Protein AF-A0A9R1CGA6-F1 (afdb_monomer)

Sequence (272 aa):
MSDKQQLLDMGFDSARIDWALRATNKAGLQPAMDHLLANVGKPIPEAMDEQIDEDDEEAVRAHIKKLGGTVDDSDAVAKSIKCSECGKIFRSQATASFHAEKSGHDQFEESTEEIKPLTEEEKKAKLQELREKLAIKRAAQSKEDEKANRANEAIRRKAGQDTTKIREDLKLKEALQDAEQKKREKLEDRKARAAIKAQIEADKRERAEKAAREKALREGKAIPTSSSPVPTIVPKADTGLKSSENPETRLQIRLATGGAPMTKTFPSDNSM

Solvent-accessible surface area (backbone atoms only — not comparable to full-atom values): 16588 Å² total; per-residue (Å²): 135,54,56,68,55,56,43,45,77,72,68,50,58,70,69,58,48,54,49,21,35,58,76,44,69,66,74,47,54,66,59,26,48,54,49,41,67,78,38,73,89,53,81,79,78,74,85,72,76,82,74,74,61,89,83,40,71,64,59,53,49,53,51,37,46,74,73,72,45,84,86,78,90,77,80,84,69,94,59,23,40,26,29,74,87,76,69,49,75,25,81,42,70,70,58,45,52,52,45,24,75,73,71,70,55,84,56,69,44,86,36,89,66,80,76,75,75,76,49,75,66,59,51,52,52,52,53,50,53,51,49,52,53,49,51,52,50,51,57,52,48,53,57,49,50,53,50,52,52,52,49,54,51,49,50,53,53,47,52,53,51,48,54,53,48,52,53,51,52,50,52,51,49,50,55,51,49,53,53,49,49,55,51,49,51,54,51,51,53,52,49,50,54,50,50,54,52,50,49,52,51,49,54,51,47,52,52,49,51,52,52,51,51,52,49,35,60,71,70,69,49,82,76,83,81,75,78,78,79,79,82,79,88,71,94,68,90,79,91,78,78,74,84,85,79,52,69,60,46,78,48,73,49,72,57,93,85,68,68,85,60,52,72,52,76,43,70,61,73,89,84,125

Nearest PDB structures (foldseek):
  3ihp-assembly1_A  TM=6.441E-01  e=4.452E-02  Homo sapiens

pLDDT: mean 78.53, std 17.67, range [36.56, 97.69]

Secondary structure (DSSP, 8-state):
--HHHHHHHTT--HHHHHHHHHHTTT--HHHHHHHHHHTTTSPP---------TT-HHHHHHHHHHTT----S---S--EEEETTT--EESSHHHHHHHHHHH----EEEE----PPPPHHHHHHHHHHHHHHHHHHHHHHHHHHHHHHHHHHHHHHHHHHHHHHHHHHHHHHHHHHHHHHHHHHHHHHHHHHHHHHHHHHHHHHHHHHHHHHHHHHHTTPPP----PPPPP----------TTS-SEEEEEE--TT--SPEEEEEE-----

Mean predicted aligned error: 20.98 Å

Foldseek 3Di:
DQLLVVVVVVPDDNLLLVLLCVVCVVPDNVSSVVSCVVDVPPDRPDDDPPPQPPPDPVSLQVVCVVVVHDDDPPPPDDWWKAQPVPRDIHRDPVVVVVCCVPVVGDHIDTDRDPPDPDPPVNVVVVSVVVVVVVVVVVVVVVVVVVVVVVVVVVVVVVVVVVVVVVVVVVVVVVVVVVVVVVVVVVVVVVVVVVVVVVVVVVVVVVVVVVVVVVVCVVVVNDDPPDDDDDDDDDDDDDPDDDPPPDQKDKDWAQDPVDDDIDIDIDGPDPDD

Radius of gyration: 46.67 Å; Cα contacts (8 Å, |Δi|>4): 144; chains: 1; bounding box: 82×61×129 Å

Structure (mmCIF, N/CA/C/O backbone):
data_AF-A0A9R1CGA6-F1
#
_entry.id   AF-A0A9R1CGA6-F1
#
loop_
_atom_site.group_PDB
_atom_site.id
_atom_site.type_symbol
_atom_site.label_atom_id
_atom_site.label_alt_id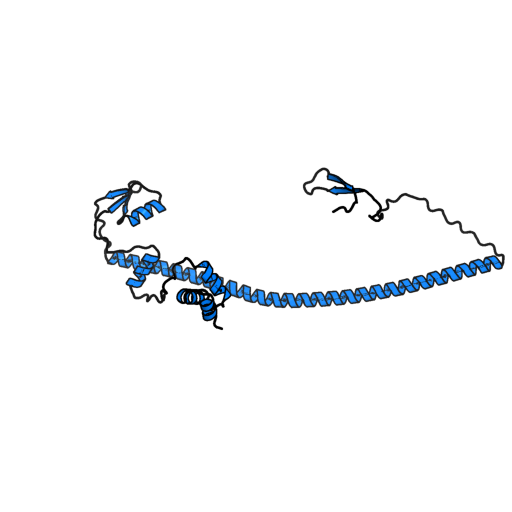
_atom_site.label_comp_id
_atom_site.label_asym_id
_atom_site.label_entity_id
_atom_site.label_seq_id
_atom_site.pdbx_PDB_ins_code
_atom_site.Cartn_x
_atom_site.Cartn_y
_atom_site.Cartn_z
_atom_site.occupancy
_atom_site.B_iso_or_equiv
_atom_site.auth_seq_id
_atom_site.auth_comp_id
_atom_site.auth_asym_id
_atom_site.auth_atom_id
_atom_site.pdbx_PDB_model_num
ATOM 1 N N . MET A 1 1 ? 15.996 -18.249 19.033 1.00 61.97 1 MET A N 1
ATOM 2 C CA . MET A 1 1 ? 15.695 -17.260 20.088 1.00 61.97 1 MET A CA 1
ATOM 3 C C . MET A 1 1 ? 14.199 -17.023 20.062 1.00 61.97 1 MET A C 1
ATOM 5 O O . MET A 1 1 ? 13.680 -16.789 18.983 1.00 61.97 1 MET A O 1
ATOM 9 N N . SER A 1 2 ? 13.508 -17.199 21.186 1.00 85.25 2 SER A N 1
ATOM 10 C CA . SER A 1 2 ? 12.076 -16.883 21.282 1.00 85.25 2 SER A CA 1
ATOM 11 C C . SER A 1 2 ? 11.914 -15.379 21.498 1.00 85.25 2 SER A C 1
ATOM 13 O O . SER A 1 2 ? 12.699 -14.813 22.260 1.00 85.25 2 SER A O 1
ATOM 15 N N . ASP A 1 3 ? 10.906 -14.750 20.889 1.00 87.75 3 ASP A N 1
ATOM 16 C CA . ASP A 1 3 ? 10.616 -13.316 21.065 1.00 87.75 3 ASP A CA 1
ATOM 17 C C . ASP A 1 3 ? 10.489 -12.950 22.554 1.00 87.75 3 ASP A C 1
ATOM 19 O O . ASP A 1 3 ? 10.993 -11.924 23.003 1.00 87.75 3 ASP A O 1
ATOM 23 N N . LYS A 1 4 ? 9.907 -13.852 23.359 1.00 88.50 4 LYS A N 1
ATOM 24 C CA . LYS A 1 4 ? 9.819 -13.709 24.819 1.00 88.50 4 LYS A CA 1
ATOM 25 C C . LYS A 1 4 ? 11.195 -13.611 25.479 1.00 88.50 4 LYS A C 1
ATOM 27 O O . LYS A 1 4 ? 11.383 -12.781 26.358 1.00 88.50 4 LYS A O 1
ATOM 32 N N . GLN A 1 5 ? 12.145 -14.444 25.058 1.00 90.56 5 GLN A N 1
ATOM 33 C CA . GLN A 1 5 ? 13.495 -14.454 25.621 1.00 90.56 5 GLN A CA 1
ATOM 34 C C . GLN A 1 5 ? 14.244 -13.167 25.268 1.00 90.56 5 GLN A C 1
ATOM 36 O O . GLN A 1 5 ? 14.880 -12.586 26.132 1.00 90.56 5 GLN A O 1
ATOM 41 N N . GLN A 1 6 ? 14.097 -12.676 24.034 1.00 90.75 6 GLN A N 1
ATOM 42 C CA . GLN A 1 6 ? 14.706 -11.410 23.621 1.00 90.75 6 GLN A CA 1
ATOM 43 C C . GLN A 1 6 ? 14.142 -10.223 24.407 1.00 90.75 6 GLN A C 1
ATOM 45 O O . GLN A 1 6 ? 14.901 -9.365 24.837 1.00 90.75 6 GLN A O 1
ATOM 50 N N . LEU A 1 7 ? 12.829 -10.188 24.653 1.00 89.50 7 LEU A N 1
ATOM 51 C CA . LEU A 1 7 ? 12.208 -9.134 25.462 1.00 89.50 7 LEU A CA 1
ATOM 52 C C . LEU A 1 7 ? 12.608 -9.213 26.943 1.00 89.50 7 LEU A C 1
ATOM 54 O O . LEU A 1 7 ? 12.774 -8.177 27.585 1.00 89.50 7 LEU A O 1
ATOM 58 N N . LEU A 1 8 ? 12.801 -10.424 27.474 1.00 92.88 8 LEU A N 1
ATOM 59 C CA . LEU A 1 8 ? 13.353 -10.625 28.816 1.00 92.88 8 LEU A CA 1
ATOM 60 C C . LEU A 1 8 ? 14.804 -10.133 28.900 1.00 92.88 8 LEU A C 1
ATOM 62 O O . LEU A 1 8 ? 15.144 -9.420 29.840 1.00 92.88 8 LEU A O 1
ATOM 66 N N . ASP A 1 9 ? 15.631 -10.439 27.898 1.00 92.31 9 ASP A N 1
ATOM 67 C CA . ASP A 1 9 ? 17.027 -9.988 27.824 1.00 92.31 9 ASP A CA 1
ATOM 68 C C . ASP A 1 9 ? 17.127 -8.451 27.695 1.00 92.31 9 ASP A C 1
ATOM 70 O O . ASP A 1 9 ? 18.100 -7.847 28.144 1.00 92.31 9 ASP A O 1
ATOM 74 N N . MET A 1 10 ? 16.101 -7.800 27.132 1.00 88.00 10 MET A N 1
ATOM 75 C CA . MET A 1 10 ? 15.961 -6.336 27.075 1.00 88.00 10 MET A CA 1
ATOM 76 C C . MET A 1 10 ? 15.452 -5.705 28.383 1.00 88.00 10 MET A C 1
ATOM 78 O O . MET A 1 10 ? 15.392 -4.479 28.481 1.00 88.00 10 MET A O 1
ATOM 82 N N . GLY A 1 11 ? 15.093 -6.515 29.385 1.00 88.00 11 GLY A N 1
ATOM 83 C CA . GLY A 1 11 ? 14.686 -6.055 30.714 1.00 88.00 11 GLY A CA 1
ATOM 84 C C . GLY A 1 11 ? 13.194 -5.751 30.877 1.00 88.00 11 GLY A C 1
ATOM 85 O O . GLY A 1 11 ? 12.822 -5.066 31.830 1.00 88.00 11 GLY A O 1
ATOM 86 N N . PHE A 1 12 ? 12.325 -6.232 29.981 1.00 88.94 12 PHE A N 1
ATOM 87 C CA . PHE A 1 12 ? 10.875 -6.099 30.158 1.00 88.94 12 PHE A CA 1
ATOM 88 C C . PHE A 1 12 ? 10.322 -7.150 31.134 1.00 88.94 12 PHE A C 1
ATOM 90 O O . PHE A 1 12 ? 10.792 -8.285 31.192 1.00 88.94 12 PHE A O 1
ATOM 97 N N . ASP A 1 13 ? 9.281 -6.779 31.885 1.00 89.06 13 ASP A N 1
ATOM 98 C CA . ASP A 1 13 ? 8.618 -7.683 32.828 1.00 89.06 13 ASP A CA 1
ATOM 99 C C . ASP A 1 13 ? 7.884 -8.834 32.116 1.00 89.06 13 ASP A C 1
ATOM 101 O O . ASP A 1 13 ? 7.177 -8.628 31.125 1.00 89.06 13 ASP A O 1
ATOM 105 N N . SER A 1 14 ? 8.013 -10.049 32.656 1.00 87.31 14 SER A N 1
ATOM 106 C CA . SER A 1 14 ? 7.462 -11.269 32.053 1.00 87.31 14 SER A CA 1
ATOM 107 C C . SER A 1 14 ? 5.941 -11.236 31.849 1.00 87.31 14 SER A C 1
ATOM 109 O O . SER A 1 14 ? 5.463 -11.696 30.809 1.00 87.31 14 SER A O 1
ATOM 111 N N . ALA A 1 15 ? 5.182 -10.632 32.771 1.00 87.38 15 ALA A N 1
ATOM 112 C CA . ALA A 1 15 ? 3.729 -10.539 32.669 1.00 87.38 15 ALA A CA 1
ATOM 113 C C . ALA A 1 15 ? 3.310 -9.530 31.591 1.00 87.38 15 ALA A C 1
ATOM 115 O O . ALA A 1 15 ? 2.364 -9.774 30.837 1.00 87.38 15 ALA A O 1
ATOM 116 N N . ARG A 1 16 ? 4.055 -8.424 31.447 1.00 86.50 16 ARG A N 1
ATOM 117 C CA . ARG A 1 16 ? 3.839 -7.455 30.357 1.00 86.50 16 ARG A CA 1
ATOM 118 C C . ARG A 1 16 ? 4.167 -8.058 28.998 1.00 86.50 16 ARG A C 1
ATOM 120 O O . ARG A 1 16 ? 3.439 -7.803 28.042 1.00 86.50 16 ARG A O 1
ATOM 127 N N . ILE A 1 17 ? 5.235 -8.852 28.910 1.00 89.56 17 ILE A N 1
ATOM 128 C CA . ILE A 1 17 ? 5.619 -9.553 27.679 1.00 89.56 17 ILE A CA 1
ATOM 129 C C . ILE A 1 17 ? 4.522 -10.531 27.265 1.00 89.56 17 ILE A C 1
ATOM 131 O O . ILE A 1 17 ? 4.105 -10.520 26.110 1.00 89.56 17 ILE A O 1
ATOM 135 N N . ASP A 1 18 ? 4.013 -11.340 28.195 1.00 87.44 18 ASP A N 1
ATOM 136 C CA . ASP A 1 18 ? 2.941 -12.291 27.894 1.00 87.44 18 ASP A CA 1
ATOM 137 C C . ASP A 1 18 ? 1.647 -11.576 27.485 1.00 87.44 18 ASP A C 1
ATOM 139 O O . ASP A 1 18 ? 0.976 -12.005 26.544 1.00 87.44 18 ASP A O 1
ATOM 143 N N . TRP A 1 19 ? 1.332 -10.441 28.112 1.00 87.31 19 TRP A N 1
ATOM 144 C CA . TRP A 1 19 ? 0.230 -9.581 27.687 1.00 87.31 19 TRP A CA 1
ATOM 145 C C . TRP A 1 19 ? 0.440 -9.011 26.278 1.00 87.31 19 TRP A C 1
ATOM 147 O O . TRP A 1 19 ? -0.460 -9.100 25.446 1.00 87.31 19 TRP A O 1
ATOM 157 N N . ALA A 1 20 ? 1.630 -8.494 25.968 1.00 88.62 20 ALA A N 1
ATOM 158 C CA . ALA A 1 20 ? 1.943 -7.952 24.650 1.00 88.62 20 ALA A CA 1
ATOM 159 C C . ALA A 1 20 ? 1.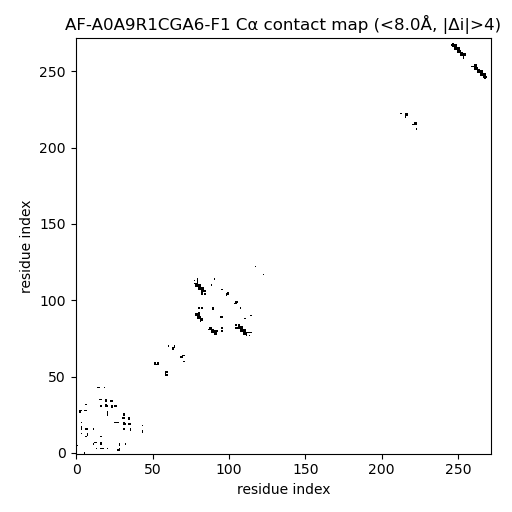941 -9.026 23.556 1.00 88.62 20 ALA A C 1
ATOM 161 O O . ALA A 1 20 ? 1.414 -8.795 22.471 1.00 88.62 20 ALA A O 1
ATOM 162 N N . LEU A 1 21 ? 2.463 -10.222 23.836 1.00 87.81 21 LEU A N 1
ATOM 163 C CA . LEU A 1 21 ? 2.440 -11.353 22.904 1.00 87.81 21 LEU A CA 1
ATOM 164 C C . LEU A 1 21 ? 1.018 -11.870 22.660 1.00 87.81 21 LEU A C 1
ATOM 166 O O . LEU A 1 21 ? 0.706 -12.278 21.541 1.00 87.81 21 LEU A O 1
ATOM 170 N N . ARG A 1 22 ? 0.144 -11.833 23.674 1.00 85.12 22 ARG A N 1
ATOM 171 C CA . ARG A 1 22 ? -1.287 -12.143 23.520 1.00 85.12 22 ARG A CA 1
ATOM 172 C C . ARG A 1 22 ? -2.006 -11.060 22.715 1.00 85.12 22 ARG A C 1
ATOM 174 O O . ARG A 1 22 ? -2.690 -11.389 21.753 1.00 85.12 22 ARG A O 1
ATOM 181 N N . ALA A 1 23 ? -1.796 -9.787 23.048 1.00 86.12 23 ALA A N 1
ATOM 182 C CA . ALA A 1 23 ? -2.419 -8.650 22.369 1.00 86.12 23 ALA A CA 1
ATOM 183 C C . ALA A 1 23 ? -2.010 -8.541 20.891 1.00 86.12 23 ALA A C 1
ATOM 185 O O . ALA A 1 23 ? -2.814 -8.171 20.042 1.00 86.12 23 ALA A O 1
ATOM 186 N N . THR A 1 24 ? -0.770 -8.912 20.572 1.00 86.56 24 THR A N 1
ATOM 187 C CA . THR A 1 24 ? -0.240 -8.917 19.199 1.00 86.56 24 THR A CA 1
ATOM 188 C C . THR A 1 24 ? -0.413 -10.261 18.493 1.00 86.56 24 THR A C 1
ATOM 190 O O . THR A 1 24 ? 0.073 -10.429 17.378 1.00 86.56 24 THR A O 1
ATOM 193 N N . ASN A 1 25 ? -1.090 -11.230 19.123 1.00 85.69 25 ASN A N 1
ATOM 194 C CA . ASN A 1 25 ? -1.321 -12.580 18.605 1.00 85.69 25 ASN A CA 1
ATOM 195 C C . ASN A 1 25 ? -0.041 -13.270 18.086 1.00 85.69 25 ASN A C 1
ATOM 197 O O . ASN A 1 25 ? -0.047 -13.941 17.054 1.00 85.69 25 ASN A O 1
ATOM 201 N N . LYS A 1 26 ? 1.079 -13.067 18.793 1.00 83.69 26 LYS A N 1
ATOM 202 C CA . LYS A 1 26 ? 2.416 -13.571 18.431 1.00 83.69 26 LYS A CA 1
ATOM 203 C C . LYS A 1 26 ? 2.875 -13.151 17.024 1.00 83.69 26 LYS A C 1
ATOM 205 O O . LYS A 1 26 ? 3.545 -13.918 16.339 1.00 83.69 26 LYS A O 1
ATOM 210 N N . ALA A 1 27 ? 2.555 -11.927 16.599 1.00 83.44 27 ALA A N 1
ATOM 211 C CA . ALA A 1 27 ? 2.959 -11.376 15.300 1.00 83.44 27 ALA A CA 1
ATOM 212 C C . ALA A 1 27 ? 4.474 -11.084 15.157 1.00 83.44 27 ALA A C 1
ATOM 214 O O . ALA A 1 27 ? 4.902 -10.585 14.116 1.00 83.44 27 ALA A O 1
ATOM 215 N N . GLY A 1 28 ? 5.285 -11.395 16.175 1.00 86.19 28 GLY A N 1
ATOM 216 C CA . GLY A 1 28 ? 6.742 -11.242 16.192 1.00 86.19 28 GLY A CA 1
ATOM 217 C C . GLY A 1 28 ? 7.242 -10.222 17.221 1.00 86.19 28 GLY A C 1
ATOM 218 O O . GLY A 1 28 ? 6.457 -9.546 17.890 1.00 86.19 28 GLY A O 1
ATOM 219 N N . LEU A 1 29 ? 8.569 -10.084 17.319 1.00 89.62 29 LEU A N 1
ATOM 220 C CA . LEU A 1 29 ? 9.240 -9.209 18.289 1.00 89.62 29 LEU A CA 1
ATOM 221 C C . LEU A 1 29 ? 8.856 -7.724 18.160 1.00 89.62 29 LEU A C 1
ATOM 223 O O . LEU A 1 29 ? 8.544 -7.092 19.163 1.00 89.62 29 LEU A O 1
ATOM 227 N N . GLN A 1 30 ? 8.883 -7.160 16.947 1.00 89.62 30 GLN A N 1
ATOM 228 C CA . GLN A 1 30 ? 8.642 -5.724 16.723 1.00 89.62 30 GLN A CA 1
ATOM 229 C C . GLN A 1 30 ? 7.228 -5.281 17.148 1.00 89.62 30 GLN A C 1
ATOM 231 O O . GLN A 1 30 ? 7.128 -4.375 17.972 1.00 89.62 30 GLN A O 1
ATOM 236 N N . PRO A 1 31 ? 6.142 -5.962 16.728 1.00 91.50 31 PRO A N 1
ATOM 237 C CA . PRO A 1 31 ? 4.801 -5.655 17.229 1.00 91.50 31 PRO A CA 1
ATOM 238 C C . PRO A 1 31 ? 4.683 -5.754 18.755 1.00 91.50 31 PRO A C 1
ATOM 240 O O . PRO A 1 31 ? 4.032 -4.919 19.383 1.00 91.50 31 PRO A O 1
ATOM 243 N N . ALA A 1 32 ? 5.318 -6.762 19.366 1.00 90.75 32 ALA A N 1
ATOM 244 C CA . ALA A 1 32 ? 5.314 -6.930 20.817 1.00 90.75 32 ALA A CA 1
ATOM 245 C C . ALA A 1 32 ? 6.063 -5.789 21.527 1.00 90.75 32 ALA A C 1
ATOM 247 O O . ALA A 1 32 ? 5.591 -5.299 22.552 1.00 90.75 32 ALA A O 1
ATOM 248 N N . MET A 1 33 ? 7.180 -5.322 20.966 1.00 89.25 33 MET A N 1
ATOM 249 C CA . MET A 1 33 ? 7.916 -4.157 21.459 1.00 89.25 33 MET A CA 1
ATOM 250 C C . MET A 1 33 ? 7.102 -2.868 21.367 1.00 89.25 33 MET A C 1
ATOM 252 O O . MET A 1 33 ? 7.002 -2.153 22.363 1.00 89.25 33 MET A O 1
ATOM 256 N N . ASP A 1 34 ? 6.477 -2.595 20.221 1.00 92.06 34 ASP A N 1
ATOM 257 C CA . ASP A 1 34 ? 5.636 -1.408 20.032 1.00 92.06 34 ASP A CA 1
ATOM 258 C C . ASP A 1 34 ? 4.474 -1.391 21.031 1.00 92.06 34 ASP A C 1
ATOM 260 O O . ASP A 1 34 ? 4.172 -0.367 21.648 1.00 92.06 34 ASP A O 1
ATOM 264 N N . HIS A 1 35 ? 3.864 -2.557 21.264 1.00 90.00 35 HIS A N 1
ATOM 265 C CA . HIS A 1 35 ? 2.799 -2.710 22.247 1.00 90.00 35 HIS A CA 1
ATOM 266 C C . HIS A 1 35 ? 3.292 -2.508 23.687 1.00 90.00 35 HIS A C 1
ATOM 268 O O . HIS A 1 35 ? 2.602 -1.877 24.491 1.00 90.00 35 HIS A O 1
ATOM 274 N N . LEU A 1 36 ? 4.475 -3.019 24.035 1.00 89.88 36 LEU A N 1
ATOM 275 C CA . LEU A 1 36 ? 5.077 -2.799 25.351 1.00 89.88 36 LEU A CA 1
ATOM 276 C C . LEU A 1 36 ? 5.379 -1.318 25.578 1.00 89.88 36 LEU A C 1
ATOM 278 O O . LEU A 1 36 ? 4.972 -0.779 26.606 1.00 89.88 36 LEU A O 1
ATOM 282 N N . LEU A 1 37 ? 6.015 -0.652 24.609 1.00 88.81 37 LEU A N 1
ATOM 283 C CA . LEU A 1 37 ? 6.383 0.766 24.669 1.00 88.81 37 LEU A CA 1
ATOM 284 C C . LEU A 1 37 ? 5.158 1.681 24.788 1.00 88.81 37 LEU A C 1
ATOM 286 O O . LEU A 1 37 ? 5.139 2.589 25.619 1.00 88.81 37 LEU A O 1
ATOM 290 N N . ALA A 1 38 ? 4.094 1.399 24.035 1.00 88.62 38 ALA A N 1
ATOM 291 C CA . ALA A 1 38 ? 2.847 2.162 24.096 1.00 88.62 38 ALA A CA 1
ATOM 292 C C . ALA A 1 38 ? 2.093 2.015 25.435 1.00 88.62 38 ALA A C 1
ATOM 294 O O . ALA A 1 38 ? 1.171 2.786 25.724 1.00 88.62 38 ALA A O 1
ATOM 295 N N . ASN A 1 39 ? 2.454 1.021 26.255 1.00 84.62 39 ASN A N 1
ATOM 296 C CA . ASN A 1 39 ? 1.716 0.653 27.460 1.00 84.62 39 ASN A CA 1
ATOM 297 C C . ASN A 1 39 ? 2.586 0.512 28.727 1.00 84.62 39 ASN A C 1
ATOM 299 O O . ASN A 1 39 ? 2.103 0.006 29.741 1.00 84.62 39 ASN A O 1
ATOM 303 N N . VAL A 1 40 ? 3.832 1.005 28.725 1.00 80.38 40 VAL A N 1
ATOM 304 C CA . VAL A 1 40 ? 4.763 0.949 29.878 1.00 80.38 40 VAL A CA 1
ATOM 305 C C . VAL A 1 40 ? 4.153 1.548 31.155 1.00 80.38 40 VAL A C 1
ATOM 307 O O . VAL A 1 40 ? 4.369 1.030 32.247 1.00 80.38 40 VAL A O 1
ATOM 310 N N . GLY A 1 41 ? 3.323 2.588 31.031 1.00 72.56 41 GLY A N 1
ATOM 311 C CA . GLY A 1 41 ? 2.670 3.256 32.165 1.00 72.56 41 GLY A CA 1
ATOM 312 C C . GLY A 1 41 ? 1.256 2.772 32.499 1.00 72.56 41 GLY A C 1
ATOM 313 O O . GLY A 1 41 ? 0.675 3.248 33.469 1.00 72.56 41 GLY A O 1
ATOM 314 N N . LYS A 1 42 ? 0.675 1.859 31.711 1.00 79.12 42 LYS A N 1
ATOM 315 C CA . LYS A 1 42 ? -0.691 1.375 31.951 1.00 79.12 42 LYS A CA 1
ATOM 316 C C . LYS A 1 42 ? -0.665 0.122 32.831 1.00 79.12 42 LYS A C 1
ATOM 318 O O . LYS A 1 42 ? 0.271 -0.677 32.697 1.00 79.12 42 LYS A O 1
ATOM 323 N N . PRO A 1 43 ? -1.652 -0.056 33.730 1.00 74.31 43 PRO A N 1
ATOM 324 C CA . PRO A 1 43 ? -1.802 -1.302 34.466 1.00 74.31 43 PRO A CA 1
ATOM 325 C C . PRO A 1 43 ? -2.030 -2.444 33.474 1.00 74.31 43 PRO A C 1
ATOM 327 O O . PRO A 1 43 ? -2.734 -2.274 32.476 1.00 74.31 43 PRO A O 1
ATOM 330 N N . ILE A 1 44 ? -1.405 -3.591 33.737 1.00 72.12 44 ILE A N 1
ATOM 331 C CA . ILE A 1 44 ? -1.645 -4.811 32.967 1.00 72.12 44 ILE A CA 1
ATOM 332 C C . ILE A 1 44 ? -3.109 -5.180 33.212 1.00 72.12 44 ILE A C 1
ATOM 334 O O . ILE A 1 44 ? -3.480 -5.341 34.377 1.00 72.12 44 ILE A O 1
ATOM 338 N N . PRO A 1 45 ? -3.949 -5.290 32.171 1.00 68.19 45 PRO A N 1
ATOM 339 C CA . PRO A 1 45 ? -5.277 -5.849 32.338 1.00 68.19 45 PRO A CA 1
ATOM 340 C C . PRO A 1 45 ? -5.099 -7.273 32.862 1.00 68.19 45 PRO A C 1
ATOM 342 O O . PRO A 1 45 ? -4.545 -8.121 32.159 1.00 68.19 45 PRO A O 1
ATOM 345 N N . GLU A 1 46 ? -5.498 -7.514 34.113 1.00 52.66 46 GLU A N 1
ATOM 346 C CA . GLU A 1 46 ? -5.612 -8.866 34.650 1.00 52.66 46 GLU A CA 1
ATOM 347 C C . GLU A 1 46 ? -6.427 -9.674 33.646 1.00 52.66 46 GLU A C 1
ATOM 349 O O . GLU A 1 46 ? -7.466 -9.210 33.171 1.00 52.66 46 GLU A O 1
ATOM 354 N N . ALA A 1 47 ? -5.889 -10.823 33.241 1.00 46.03 47 ALA A N 1
ATOM 355 C CA . ALA A 1 47 ? -6.494 -11.674 32.239 1.00 46.03 47 ALA A CA 1
ATOM 356 C C . ALA A 1 47 ? -7.883 -12.109 32.720 1.00 46.03 47 ALA A C 1
ATOM 358 O O . ALA A 1 47 ? -8.025 -13.096 33.433 1.00 46.03 47 ALA A O 1
ATOM 359 N N . MET A 1 48 ? -8.903 -11.353 32.324 1.00 39.97 48 MET A N 1
ATOM 360 C CA . MET A 1 48 ? -10.272 -11.822 32.295 1.00 39.97 48 MET A CA 1
ATOM 361 C C . MET A 1 48 ? -10.310 -12.847 31.167 1.00 39.97 48 MET A C 1
ATOM 363 O O . MET A 1 48 ? -10.299 -12.493 29.988 1.00 39.97 48 MET A O 1
ATOM 367 N N . ASP A 1 49 ? -10.251 -14.121 31.543 1.00 39.09 49 ASP A N 1
ATOM 368 C CA . ASP A 1 49 ? -10.818 -15.208 30.756 1.00 39.09 49 ASP A CA 1
ATOM 369 C C . ASP A 1 49 ? -12.284 -14.825 30.498 1.00 39.09 49 ASP A C 1
ATOM 371 O O . ASP A 1 49 ? -13.165 -15.039 31.325 1.00 39.09 49 ASP A O 1
ATOM 375 N N . GLU A 1 50 ? -12.548 -14.133 29.389 1.00 45.91 50 GLU A N 1
ATOM 376 C CA . GLU A 1 50 ? -13.904 -13.818 28.937 1.00 45.91 50 GLU A CA 1
ATOM 377 C C . GLU A 1 50 ? -14.497 -15.066 28.263 1.00 45.91 50 GLU A C 1
ATOM 379 O O . GLU A 1 50 ? -14.820 -15.081 27.078 1.00 45.91 50 GLU A O 1
ATOM 384 N N . GLN A 1 51 ? -14.628 -16.135 29.046 1.00 42.62 51 GLN A N 1
ATOM 385 C CA . GLN A 1 51 ? -15.697 -17.114 28.895 1.00 42.62 51 GLN A CA 1
ATOM 386 C C . GLN A 1 51 ? -16.706 -16.765 29.984 1.00 42.62 51 GLN A C 1
ATOM 388 O O . GLN A 1 51 ? -16.649 -17.253 31.105 1.00 42.62 51 GLN A O 1
ATOM 393 N N . ILE A 1 52 ? -17.556 -15.786 29.676 1.00 46.59 52 ILE A N 1
ATOM 394 C CA . ILE A 1 52 ? -18.681 -15.440 30.537 1.00 46.59 52 ILE A CA 1
ATOM 395 C C . ILE A 1 52 ? -19.730 -16.515 30.287 1.00 46.59 52 ILE A C 1
ATOM 397 O O . ILE A 1 52 ? -20.368 -16.511 29.233 1.00 46.59 52 ILE A O 1
ATOM 401 N N . ASP A 1 53 ? -19.881 -17.428 31.240 1.00 42.31 53 ASP A N 1
ATOM 402 C CA . ASP A 1 53 ? -21.010 -18.344 31.280 1.00 42.31 53 ASP A CA 1
ATOM 403 C C . ASP A 1 53 ? -22.296 -17.508 31.394 1.00 42.31 53 ASP A C 1
ATOM 405 O O . ASP A 1 53 ? -22.518 -16.785 32.367 1.00 42.31 53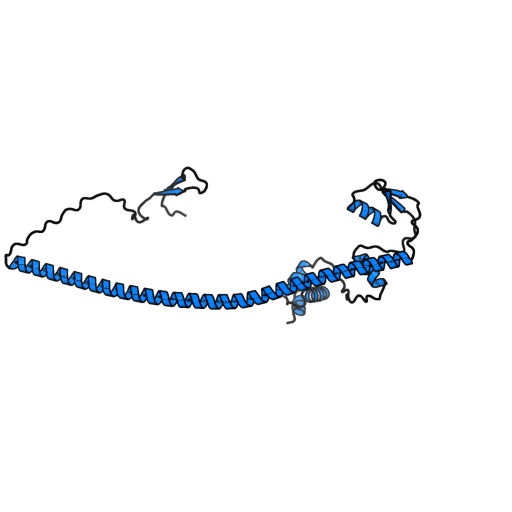 ASP A O 1
ATOM 409 N N . GLU A 1 54 ? -23.128 -17.539 30.348 1.00 50.00 54 GLU A N 1
ATOM 410 C CA . GLU A 1 54 ? -24.351 -16.724 30.243 1.00 50.00 54 GLU A CA 1
ATOM 411 C C . GLU A 1 54 ? -25.412 -17.089 31.302 1.00 50.00 54 GLU A C 1
ATOM 413 O O . GLU A 1 54 ? -26.349 -16.313 31.526 1.00 50.00 54 GLU A O 1
ATOM 418 N N . ASP A 1 55 ? -25.224 -18.222 31.984 1.00 52.38 55 ASP A N 1
ATOM 419 C CA . ASP A 1 55 ? -26.082 -18.731 33.055 1.00 52.38 55 ASP A CA 1
ATOM 420 C C . ASP A 1 55 ? -25.744 -18.155 34.442 1.00 52.38 55 ASP A C 1
ATOM 422 O O . ASP A 1 55 ? -26.579 -18.222 35.348 1.00 52.38 55 ASP A O 1
ATOM 426 N N . ASP A 1 56 ? -24.577 -17.525 34.617 1.00 58.78 56 ASP A N 1
ATOM 427 C CA . ASP A 1 56 ? -24.199 -16.924 35.896 1.00 58.78 56 ASP A CA 1
ATOM 428 C C . ASP A 1 56 ? -24.746 -15.492 36.018 1.00 58.78 56 ASP A C 1
ATOM 430 O O . ASP A 1 56 ? -24.231 -14.515 35.455 1.00 58.78 56 ASP A O 1
ATOM 434 N N . GLU A 1 57 ? -25.823 -15.341 36.795 1.00 56.38 57 GLU A N 1
ATOM 435 C CA . GLU A 1 57 ? -26.478 -14.049 37.039 1.00 56.38 57 GLU A CA 1
ATOM 436 C C . GLU A 1 57 ? -25.540 -12.994 37.648 1.00 56.38 57 GLU A C 1
ATOM 438 O O . GLU A 1 57 ? -25.802 -11.792 37.530 1.00 56.38 57 GLU A O 1
ATOM 443 N N . GLU A 1 58 ? -24.461 -13.418 38.306 1.00 58.56 58 GLU A N 1
ATOM 444 C CA . GLU A 1 58 ? -23.447 -12.543 38.893 1.00 58.56 58 GLU A CA 1
ATOM 445 C C . GLU A 1 58 ? -22.475 -11.999 37.834 1.00 58.56 58 GLU A C 1
ATOM 447 O O . GLU A 1 58 ? -22.196 -10.796 37.812 1.00 58.56 58 GLU A O 1
ATOM 452 N N . ALA A 1 59 ? -22.068 -12.831 36.871 1.00 60.28 59 ALA A N 1
ATOM 453 C CA . ALA A 1 59 ? -21.210 -12.422 35.761 1.00 60.28 59 ALA A CA 1
ATOM 454 C C . ALA A 1 59 ? -21.935 -11.450 34.812 1.00 60.28 59 ALA A C 1
ATOM 456 O O . ALA A 1 59 ? -21.370 -10.435 34.388 1.00 60.28 59 ALA A O 1
ATOM 457 N N . VAL A 1 60 ? -23.229 -11.680 34.558 1.00 58.69 60 VAL A N 1
ATOM 458 C CA . VAL A 1 60 ? -24.067 -10.754 33.778 1.00 58.69 60 VAL A CA 1
ATOM 459 C C . VAL A 1 60 ? -24.256 -9.419 34.512 1.00 58.69 60 VAL A C 1
ATOM 461 O O . VAL A 1 60 ? -24.171 -8.359 33.884 1.00 58.69 60 VAL A O 1
ATOM 464 N N . ARG A 1 61 ? -24.445 -9.428 35.842 1.00 62.84 61 ARG A N 1
ATOM 465 C CA . ARG A 1 61 ? -24.542 -8.197 36.656 1.00 62.84 61 ARG A CA 1
ATOM 466 C C . ARG A 1 61 ? -23.243 -7.395 36.643 1.00 62.84 61 ARG A C 1
ATOM 468 O O . ARG A 1 61 ? -23.281 -6.182 36.434 1.00 62.84 61 ARG A O 1
ATOM 475 N N . ALA A 1 62 ? -22.104 -8.062 36.813 1.00 64.25 62 ALA A N 1
ATOM 476 C CA . ALA A 1 62 ? -20.784 -7.440 36.739 1.00 64.25 62 ALA A CA 1
ATOM 477 C C . ALA A 1 62 ? -20.525 -6.826 35.354 1.00 64.25 62 ALA A C 1
ATOM 479 O O . ALA A 1 62 ? -19.991 -5.718 35.247 1.00 64.25 62 ALA A O 1
ATOM 480 N N . HIS A 1 63 ? -20.973 -7.489 34.284 1.00 62.72 63 HIS A N 1
ATOM 481 C CA . HIS A 1 63 ? -20.813 -6.971 32.931 1.00 62.72 63 HIS A CA 1
ATOM 482 C C . HIS A 1 63 ? -21.703 -5.745 32.660 1.00 62.72 63 HIS A C 1
ATOM 484 O O . HIS A 1 63 ? -21.234 -4.775 32.061 1.00 62.72 63 HIS A O 1
ATOM 490 N N . ILE A 1 64 ? -22.942 -5.737 33.167 1.00 59.59 64 ILE A N 1
ATOM 491 C CA . ILE A 1 64 ? -23.851 -4.578 33.112 1.00 59.59 64 ILE A CA 1
ATOM 492 C C . ILE A 1 64 ? -23.271 -3.392 33.907 1.00 59.59 64 ILE A C 1
ATOM 494 O O . ILE A 1 64 ? -23.257 -2.273 33.389 1.00 59.59 64 ILE A O 1
ATOM 498 N N . LYS A 1 65 ? -22.671 -3.645 35.081 1.00 65.94 65 LYS A N 1
ATOM 499 C CA . LYS A 1 65 ? -21.953 -2.640 35.892 1.00 65.94 65 LYS A CA 1
ATOM 500 C C . LYS A 1 65 ? -20.745 -2.051 35.154 1.00 65.94 65 LYS A C 1
ATOM 502 O O . LYS A 1 65 ? -20.551 -0.838 35.170 1.00 65.94 65 LYS A O 1
ATOM 507 N N . LYS A 1 66 ? -19.989 -2.879 34.421 1.00 56.03 66 LYS A N 1
ATOM 508 C CA . LYS A 1 66 ? -18.843 -2.466 33.580 1.00 56.03 66 LYS A CA 1
ATOM 509 C C . LYS A 1 66 ? -19.260 -1.648 32.345 1.00 56.03 66 LYS A C 1
ATOM 511 O O . LYS A 1 66 ? -18.502 -0.794 31.899 1.00 56.03 66 LYS A O 1
ATOM 516 N N . LEU A 1 67 ? -20.463 -1.874 31.808 1.00 49.09 67 LEU A N 1
ATOM 517 C CA . LEU A 1 67 ? -21.055 -1.128 30.682 1.00 49.09 67 LEU A CA 1
ATOM 518 C C . LEU A 1 67 ? -21.817 0.146 31.109 1.00 49.09 67 LEU A C 1
ATOM 520 O O . LEU A 1 67 ? -22.416 0.808 30.260 1.00 49.09 67 LEU A O 1
ATOM 524 N N . GLY A 1 68 ? -21.783 0.506 32.398 1.00 41.97 68 GLY A N 1
ATOM 525 C CA . GLY A 1 68 ? -22.392 1.731 32.930 1.00 41.97 68 GLY A CA 1
ATOM 526 C C . GLY A 1 68 ? -23.861 1.601 33.351 1.00 41.97 68 GLY A C 1
ATOM 527 O O . GLY A 1 68 ? -24.507 2.614 33.608 1.00 41.97 68 GLY A O 1
ATOM 528 N N . GLY A 1 69 ? -24.408 0.384 33.429 1.00 47.75 69 GLY A N 1
ATOM 529 C CA . GLY A 1 69 ? -25.707 0.119 34.048 1.00 47.75 69 GLY A CA 1
ATOM 530 C C . GLY A 1 69 ? -25.531 -0.310 35.504 1.00 47.75 69 GLY A C 1
ATOM 531 O O . GLY A 1 69 ? -24.952 -1.354 35.775 1.00 47.75 69 GLY A O 1
ATOM 532 N N . THR A 1 70 ? -26.030 0.464 36.464 1.00 47.06 70 THR A N 1
ATOM 533 C CA . THR A 1 70 ? -26.034 0.066 37.879 1.00 47.06 70 THR A CA 1
ATOM 534 C C . THR A 1 70 ? -27.374 -0.578 38.243 1.00 47.06 70 THR A C 1
ATOM 536 O O . THR A 1 70 ? -28.435 0.025 38.094 1.00 47.06 70 THR A O 1
ATOM 539 N N . VAL A 1 71 ? -27.334 -1.821 38.729 1.00 50.72 71 VAL A N 1
ATOM 540 C CA . VAL A 1 71 ? -28.446 -2.477 39.438 1.00 50.72 71 VAL A CA 1
ATOM 541 C C . VAL A 1 71 ? -27.872 -2.992 40.757 1.00 50.72 71 VAL A C 1
ATOM 543 O O . VAL A 1 71 ? -27.639 -4.186 40.921 1.00 50.72 71 VAL A O 1
ATOM 546 N N . ASP A 1 72 ? -27.547 -2.066 41.659 1.00 48.41 72 ASP A N 1
ATOM 547 C CA . ASP A 1 72 ? -27.152 -2.396 43.029 1.00 48.41 72 ASP A CA 1
ATOM 548 C C . ASP A 1 72 ? -28.413 -2.484 43.906 1.00 48.41 72 ASP A C 1
ATOM 550 O O . ASP A 1 72 ? -29.255 -1.582 43.907 1.00 48.41 72 ASP A O 1
ATOM 554 N N . ASP A 1 73 ? -28.551 -3.600 44.628 1.00 51.16 73 ASP A N 1
ATOM 555 C CA . ASP A 1 73 ? -29.641 -3.865 45.583 1.00 51.16 73 ASP A CA 1
ATOM 556 C C . ASP A 1 73 ? -29.236 -3.570 47.038 1.00 51.16 73 ASP A C 1
ATOM 558 O O . ASP A 1 73 ? -29.988 -3.839 47.967 1.00 51.16 73 ASP A O 1
ATOM 562 N N . SER A 1 74 ? -28.038 -3.018 47.252 1.00 51.03 74 SER A N 1
ATOM 563 C CA . SER A 1 74 ? -27.445 -2.845 48.583 1.00 51.03 74 SER A CA 1
ATOM 564 C C . SER A 1 74 ? -27.403 -1.407 49.103 1.00 51.03 74 SER A C 1
ATOM 566 O O . SER A 1 74 ? -26.843 -1.181 50.170 1.00 51.03 74 SER A O 1
ATOM 568 N N . ASP A 1 75 ? -28.030 -0.435 48.437 1.00 48.38 75 ASP A N 1
ATOM 569 C CA . ASP A 1 75 ? -28.138 0.931 48.975 1.00 48.38 75 ASP A CA 1
ATOM 570 C C . ASP A 1 75 ? -29.424 1.100 49.790 1.00 48.38 75 ASP A C 1
ATOM 572 O O . ASP A 1 75 ? -30.363 1.818 49.432 1.00 48.38 75 ASP A O 1
ATOM 576 N N . ALA A 1 76 ? -29.456 0.393 50.916 1.00 50.47 76 ALA A N 1
ATOM 577 C CA . ALA A 1 76 ? -30.416 0.584 51.989 1.00 50.47 76 ALA A CA 1
ATOM 578 C C . ALA A 1 76 ? -29.885 1.614 53.001 1.00 50.47 76 ALA A C 1
ATOM 580 O O . ALA A 1 76 ? -29.647 1.264 54.148 1.00 50.47 76 ALA A O 1
ATOM 581 N N . VAL A 1 77 ? -29.713 2.880 52.599 1.00 46.91 77 VAL A N 1
ATOM 582 C CA . VAL A 1 77 ? -29.787 4.034 53.520 1.00 46.91 77 VAL A CA 1
ATOM 583 C C . VAL A 1 77 ? -30.352 5.232 52.755 1.00 46.91 77 VAL A C 1
ATOM 585 O O . VAL A 1 77 ? -29.775 5.725 51.790 1.00 46.91 77 VAL A O 1
ATOM 588 N N . ALA A 1 78 ? -31.528 5.668 53.190 1.00 55.44 78 ALA A N 1
ATOM 589 C CA . ALA A 1 78 ? -32.384 6.645 52.544 1.00 55.44 78 ALA A CA 1
ATOM 590 C C . ALA A 1 78 ? -31.817 8.074 52.564 1.00 55.44 78 ALA A C 1
ATOM 592 O O . ALA A 1 78 ? -31.762 8.699 53.620 1.00 55.44 78 ALA A O 1
ATOM 593 N N . LYS A 1 79 ? -31.499 8.607 51.377 1.00 61.19 79 LYS A N 1
ATOM 594 C CA . LYS A 1 79 ? -31.608 10.031 51.010 1.00 61.19 79 LYS A CA 1
ATOM 595 C C . LYS A 1 79 ? -31.882 10.113 49.506 1.00 61.19 79 LYS A C 1
ATOM 597 O O . LYS A 1 79 ? -30.956 10.003 48.707 1.00 61.19 79 LYS A O 1
ATOM 602 N N . SER A 1 80 ? -33.147 10.228 49.103 1.00 72.31 80 SER A N 1
ATOM 603 C CA . SER A 1 80 ? -33.460 10.467 47.690 1.00 72.31 80 SER A CA 1
ATOM 604 C C . SER A 1 80 ? -33.137 11.924 47.346 1.00 72.31 80 SER A C 1
ATOM 606 O O . SER A 1 80 ? -33.309 12.818 48.173 1.00 72.31 80 SER A O 1
ATOM 608 N N . ILE A 1 81 ? -32.619 12.179 46.150 1.00 85.06 81 ILE A N 1
ATOM 609 C CA . ILE A 1 81 ? -32.191 13.519 45.732 1.00 85.06 81 ILE A CA 1
ATOM 610 C C . ILE A 1 81 ? -33.070 13.920 44.553 1.00 85.06 81 ILE A C 1
ATOM 612 O O . ILE A 1 81 ? -33.040 13.252 43.524 1.00 85.06 81 ILE A O 1
ATOM 616 N N . LYS A 1 82 ? -33.873 14.977 44.677 1.00 86.62 82 LYS A N 1
ATOM 617 C CA . LYS A 1 82 ? -34.706 15.487 43.579 1.00 86.62 82 LYS A CA 1
ATOM 618 C C . LYS A 1 82 ? -34.011 16.658 42.891 1.00 86.62 82 LYS A C 1
ATOM 620 O O . LYS A 1 82 ? -33.466 17.530 43.551 1.00 86.62 82 LYS A O 1
ATOM 625 N N . CYS A 1 83 ? -34.026 16.695 41.566 1.00 88.31 83 CYS A N 1
ATOM 626 C CA . CYS A 1 83 ? -33.578 17.868 40.817 1.00 88.31 83 CYS A CA 1
ATOM 627 C C . CYS A 1 83 ? -34.700 18.914 40.787 1.00 88.31 83 CYS A C 1
ATOM 629 O O . CYS A 1 83 ? -35.799 18.608 40.321 1.00 88.31 83 CYS A O 1
ATOM 631 N N . SER A 1 84 ? -34.439 20.139 41.241 1.00 84.62 84 SER A N 1
ATOM 632 C CA . SER A 1 84 ? -35.442 21.216 41.295 1.00 84.62 84 SER A CA 1
ATOM 633 C C . SER A 1 84 ? -35.802 21.769 39.913 1.00 84.62 84 SER A C 1
ATOM 635 O O . SER A 1 84 ? -36.874 22.337 39.737 1.00 84.62 84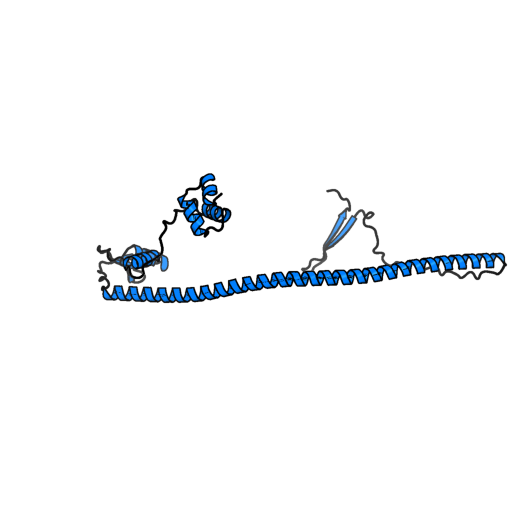 SER A O 1
ATOM 637 N N . GLU A 1 85 ? -34.940 21.564 38.915 1.00 84.12 85 GLU A N 1
ATOM 638 C CA . GLU A 1 85 ? -35.145 22.056 37.546 1.00 84.12 85 GLU A CA 1
ATOM 639 C C . GLU A 1 85 ? -36.036 21.129 36.707 1.00 84.12 85 GLU A C 1
ATOM 641 O O . GLU A 1 85 ? -36.762 21.588 35.828 1.00 84.12 85 GLU A O 1
ATOM 646 N N . CYS A 1 86 ? -36.015 19.817 36.971 1.00 82.06 86 CYS A N 1
ATOM 647 C CA . CYS A 1 86 ? -36.800 18.843 36.199 1.00 82.06 86 CYS A CA 1
ATOM 648 C C . CYS A 1 86 ? -37.666 17.894 37.031 1.00 82.06 86 CYS A C 1
ATOM 650 O O . CYS A 1 86 ? -38.287 16.996 36.464 1.00 82.06 86 CYS A O 1
ATOM 652 N N . GLY A 1 87 ? -37.671 18.034 38.358 1.00 78.19 87 GLY A N 1
ATOM 653 C CA . GLY A 1 87 ? -38.491 17.246 39.282 1.00 78.19 87 GLY A CA 1
ATOM 654 C C . GLY A 1 87 ? -38.156 15.752 39.345 1.00 78.19 87 GLY A C 1
ATOM 655 O O . GLY A 1 87 ? -38.919 14.982 39.918 1.00 78.19 87 GLY A O 1
ATOM 656 N N . LYS A 1 88 ? -37.042 15.309 38.745 1.00 80.31 88 LYS A N 1
ATOM 657 C CA . LYS A 1 88 ? -36.645 13.891 38.742 1.00 80.31 88 LYS A CA 1
ATOM 658 C C . LYS A 1 88 ? -36.016 13.526 40.076 1.00 80.31 88 LYS A C 1
ATOM 660 O O . LYS A 1 88 ? -35.129 14.240 40.538 1.00 80.31 88 LYS A O 1
ATOM 665 N N . ILE A 1 89 ? -36.454 12.409 40.650 1.00 83.50 89 ILE A N 1
ATOM 666 C CA . ILE A 1 89 ? -35.955 11.885 41.922 1.00 83.50 89 ILE A CA 1
ATOM 667 C C . ILE A 1 89 ? -34.932 10.786 41.638 1.00 83.50 89 ILE A C 1
ATOM 669 O O . ILE A 1 89 ? -35.194 9.847 40.883 1.00 83.50 89 ILE A O 1
ATOM 673 N N . PHE A 1 90 ? -33.763 10.914 42.247 1.00 80.88 90 PHE A N 1
ATOM 674 C CA . PHE A 1 90 ? -32.631 10.012 42.112 1.00 80.88 90 PHE A CA 1
ATOM 675 C C . PHE A 1 90 ? -32.458 9.186 43.383 1.00 80.88 90 PHE A C 1
ATOM 677 O O . PHE A 1 90 ? -32.638 9.677 44.499 1.00 80.88 90 PHE A O 1
ATOM 684 N N . ARG A 1 91 ? -32.099 7.912 43.196 1.00 78.31 91 ARG A N 1
ATOM 685 C CA . ARG A 1 91 ? -31.885 6.949 44.285 1.00 78.31 91 ARG A CA 1
ATOM 686 C C . ARG A 1 91 ? -30.548 7.172 44.995 1.00 78.31 91 ARG A C 1
ATOM 688 O O . ARG A 1 91 ? -30.469 6.925 46.190 1.00 78.31 91 ARG A O 1
ATOM 695 N N . SER A 1 92 ? -29.519 7.617 44.271 1.00 80.50 92 SER A N 1
ATOM 696 C CA . SER A 1 92 ? -28.171 7.826 44.809 1.00 80.50 92 SER A CA 1
ATOM 697 C C . SER A 1 92 ? -27.515 9.091 44.253 1.00 80.50 92 SER A C 1
ATOM 699 O O . SER A 1 92 ? -27.841 9.554 43.153 1.00 80.50 92 SER A O 1
ATOM 701 N N . GLN A 1 93 ? -26.532 9.617 44.986 1.00 82.62 93 GLN A N 1
ATOM 702 C CA . GLN A 1 93 ? -25.737 10.777 44.575 1.00 82.62 93 GLN A CA 1
ATOM 703 C C . GLN A 1 93 ? -25.042 10.558 43.223 1.00 82.62 93 GLN A C 1
ATOM 705 O O . GLN A 1 93 ? -25.033 11.460 42.394 1.00 82.62 93 GLN A O 1
ATOM 710 N N . ALA A 1 94 ? -24.560 9.341 42.942 1.00 81.69 94 ALA A N 1
ATOM 711 C CA . ALA A 1 94 ? -23.934 9.006 41.662 1.00 81.69 94 ALA A CA 1
ATOM 712 C C . ALA A 1 94 ? -24.899 9.164 40.470 1.00 81.69 94 ALA A C 1
ATOM 714 O O . ALA A 1 94 ? -24.519 9.683 39.421 1.00 81.69 94 ALA A O 1
ATOM 715 N N . THR A 1 95 ? -26.170 8.772 40.635 1.00 81.12 95 THR A N 1
ATOM 716 C CA . THR A 1 95 ? -27.188 8.970 39.587 1.00 81.12 95 THR A CA 1
ATOM 717 C C . THR A 1 95 ? -27.582 10.436 39.404 1.00 81.12 95 THR A C 1
ATOM 719 O O . THR A 1 95 ? -27.845 10.850 38.275 1.00 81.12 95 THR A O 1
ATOM 722 N N . ALA A 1 96 ? -27.561 11.235 40.476 1.00 83.69 96 ALA A N 1
ATOM 723 C CA . ALA A 1 96 ? -27.773 12.679 40.400 1.00 83.69 96 ALA A CA 1
ATOM 724 C C . ALA A 1 96 ? -26.611 13.385 39.677 1.00 83.69 96 ALA A C 1
ATOM 726 O O . ALA A 1 96 ? -26.854 14.200 38.792 1.00 83.69 96 ALA A O 1
ATOM 727 N N . SER A 1 97 ? -25.360 13.010 39.962 1.00 84.19 97 SER A N 1
ATOM 728 C CA . SER A 1 97 ? -24.177 13.537 39.265 1.00 84.19 97 SER A CA 1
ATOM 729 C C . SER A 1 97 ? -24.175 13.203 37.771 1.00 84.19 97 SER A C 1
ATOM 731 O O . SER A 1 97 ? -23.865 14.065 36.956 1.00 84.19 97 SER A O 1
ATOM 733 N N . PHE A 1 98 ? -24.587 11.991 37.384 1.00 85.38 98 PHE A N 1
ATOM 734 C CA . PHE A 1 98 ? -24.720 11.632 35.967 1.00 85.38 98 PHE A CA 1
ATOM 735 C C . PHE A 1 98 ? -25.820 12.434 35.255 1.00 85.38 98 PHE A C 1
ATOM 737 O O . PHE A 1 98 ? -25.682 12.804 34.088 1.00 85.38 98 PHE A O 1
ATOM 744 N N . HIS A 1 99 ? -26.928 12.713 35.946 1.00 84.00 99 HIS A N 1
ATOM 745 C CA . HIS A 1 99 ? -27.968 13.599 35.425 1.00 84.00 99 HIS A CA 1
ATOM 746 C C . HIS A 1 99 ? -27.445 15.032 35.274 1.00 84.00 99 HIS A C 1
ATOM 748 O O . HIS A 1 99 ? -27.642 15.618 34.215 1.00 84.00 99 HIS A O 1
ATOM 754 N N . ALA A 1 100 ? -26.696 15.550 36.249 1.00 88.31 100 ALA A N 1
ATOM 755 C CA . ALA A 1 100 ? -26.037 16.852 36.141 1.00 88.31 100 ALA A CA 1
ATOM 756 C C . ALA A 1 100 ? -25.103 16.922 34.921 1.00 88.31 100 ALA A C 1
ATOM 758 O O . ALA A 1 100 ? -25.190 17.853 34.132 1.00 88.31 100 ALA A O 1
ATOM 759 N N . GLU A 1 101 ? -24.284 15.896 34.681 1.00 87.62 101 GLU A N 1
ATOM 760 C CA . GLU A 1 101 ? -23.357 15.868 33.541 1.00 87.62 101 GLU A CA 1
ATOM 761 C C . GLU A 1 101 ? -24.074 15.763 32.184 1.00 87.62 101 GLU A C 1
ATOM 763 O O . GLU A 1 101 ? -23.641 16.341 31.187 1.00 87.62 101 GLU A O 1
ATOM 768 N N . LYS A 1 102 ? -25.198 15.040 32.130 1.00 87.75 102 LYS A N 1
ATOM 769 C CA . LYS A 1 102 ? -25.924 14.801 30.877 1.00 87.75 102 LYS A CA 1
ATOM 770 C C . LYS A 1 102 ? -26.918 15.904 30.520 1.00 87.75 102 LYS A C 1
ATOM 772 O O . LYS A 1 102 ? -27.125 16.156 29.334 1.00 87.75 102 LYS A O 1
ATOM 777 N N . SER A 1 103 ? -27.586 16.496 31.509 1.00 84.56 103 SER A N 1
ATOM 778 C CA . SER A 1 103 ? -28.602 17.534 31.289 1.00 84.56 103 SER A CA 1
ATOM 779 C C . SER A 1 103 ? -28.198 18.923 31.770 1.00 84.56 103 SER A C 1
ATOM 781 O O . SER A 1 103 ? -28.921 19.863 31.467 1.00 84.56 103 SER A O 1
ATOM 783 N N . GLY A 1 104 ? -27.075 19.073 32.476 1.00 85.81 104 GLY A N 1
ATOM 784 C CA . GLY A 1 104 ? -26.593 20.366 32.973 1.00 85.81 104 GLY A CA 1
ATOM 785 C C . GLY A 1 104 ? -27.475 20.974 34.061 1.00 85.81 104 GLY A C 1
ATOM 786 O O . GLY A 1 104 ? -27.600 22.191 34.104 1.00 85.81 104 GLY A O 1
ATOM 787 N N . HIS A 1 105 ? -28.164 20.139 34.849 1.00 87.00 105 HIS A N 1
ATOM 788 C CA . HIS A 1 105 ? -28.994 20.612 35.958 1.00 87.00 105 HIS A CA 1
ATOM 789 C C . HIS A 1 105 ? -28.231 20.435 37.268 1.00 87.00 105 HIS A C 1
ATOM 791 O O . HIS A 1 105 ? -27.854 19.307 37.606 1.00 87.00 105 HIS A O 1
ATOM 797 N N . ASP A 1 106 ? -28.082 21.522 38.021 1.00 84.62 106 ASP A N 1
ATOM 798 C CA . ASP A 1 106 ? -27.148 21.589 39.151 1.00 84.62 106 ASP A CA 1
ATOM 799 C C . ASP A 1 106 ? -27.882 21.752 40.491 1.00 84.62 106 ASP A C 1
ATOM 801 O O . ASP A 1 106 ? -27.317 21.500 41.559 1.00 84.62 106 ASP A O 1
ATOM 805 N N . GLN A 1 107 ? -29.162 22.138 40.449 1.00 83.12 107 GLN A N 1
ATOM 806 C CA . GLN A 1 107 ? -29.966 22.346 41.646 1.00 83.12 107 GLN A CA 1
ATOM 807 C C . GLN A 1 107 ? -30.636 21.045 42.103 1.00 83.12 107 GLN A C 1
ATOM 809 O O . GLN A 1 107 ? -31.616 20.576 41.510 1.00 83.12 107 GLN A O 1
ATOM 814 N N . PHE A 1 108 ? -30.125 20.482 43.198 1.00 83.75 108 PHE A N 1
ATOM 815 C CA . PHE A 1 108 ? -30.645 19.270 43.823 1.00 83.75 108 PHE A CA 1
ATOM 816 C C . PHE A 1 108 ? -31.119 19.530 45.258 1.00 83.75 108 PHE A C 1
ATOM 818 O O . PHE A 1 108 ? -30.407 20.115 46.070 1.00 83.75 108 PHE A O 1
ATOM 825 N N . GLU A 1 109 ? -32.316 19.053 45.580 1.00 83.38 109 GLU A N 1
ATOM 826 C CA . GLU A 1 109 ? -32.920 19.086 46.910 1.00 83.38 109 GLU A CA 1
ATOM 827 C C . GLU A 1 109 ? -32.976 17.664 47.490 1.00 83.38 109 GLU A C 1
ATOM 829 O O . GLU A 1 109 ? -33.360 16.714 46.806 1.00 83.38 109 GLU A O 1
ATOM 834 N N . GLU A 1 110 ? -32.619 17.493 48.763 1.00 74.31 110 GLU A N 1
ATOM 835 C CA . GLU A 1 110 ? -32.785 16.211 49.459 1.00 74.31 110 GLU A CA 1
ATOM 836 C C . GLU A 1 110 ? -34.286 15.984 49.739 1.00 74.31 110 GLU A C 1
ATOM 838 O O . GLU A 1 110 ? -34.908 16.737 50.486 1.00 74.31 110 GLU A O 1
ATOM 843 N N . SER A 1 111 ? -34.887 14.969 49.107 1.00 63.91 111 SER A N 1
ATOM 844 C CA . SER A 1 111 ? -36.282 14.561 49.315 1.00 63.91 111 SER A CA 1
ATOM 845 C C . SER A 1 111 ? -36.335 13.296 50.177 1.00 63.91 111 SER A C 1
ATOM 847 O O . SER A 1 111 ? -35.581 12.343 49.964 1.00 63.91 111 SER A O 1
ATOM 849 N N . THR A 1 112 ? -37.243 13.246 51.151 1.00 56.56 112 THR A N 1
ATOM 850 C CA . THR A 1 112 ? -37.450 12.081 52.037 1.00 56.56 112 THR A CA 1
ATOM 851 C C . THR A 1 112 ? -38.430 11.056 51.462 1.00 56.56 112 THR A C 1
ATOM 853 O O . THR A 1 112 ? -38.914 10.192 52.187 1.00 56.56 112 THR A O 1
ATOM 856 N N . GLU A 1 113 ? -38.759 11.143 50.174 1.00 57.44 113 GLU A N 1
ATOM 857 C CA . GLU A 1 113 ? -39.644 10.182 49.521 1.00 57.44 113 GLU A CA 1
ATOM 858 C C . GLU A 1 113 ? -38.924 8.838 49.334 1.00 57.44 113 GLU A C 1
ATOM 860 O O . GLU A 1 113 ? -37.986 8.695 48.547 1.00 57.44 113 GLU A O 1
ATOM 865 N N . GLU A 1 114 ? -39.357 7.836 50.100 1.00 56.19 114 GLU A N 1
ATOM 866 C CA . GLU A 1 114 ? -38.881 6.460 49.994 1.00 56.19 114 GLU A CA 1
ATOM 867 C C . GLU A 1 114 ? -39.228 5.900 48.610 1.00 56.19 114 GLU A C 1
ATOM 869 O O . GLU A 1 114 ? -40.370 5.537 48.316 1.00 56.19 114 GLU A O 1
ATOM 874 N N . ILE A 1 115 ? -38.230 5.819 47.729 1.00 58.84 115 ILE A N 1
ATOM 875 C CA . ILE A 1 115 ? -38.384 5.140 46.445 1.00 58.84 115 ILE A CA 1
ATOM 876 C C . ILE A 1 115 ? -38.608 3.660 46.744 1.00 58.84 115 ILE A C 1
ATOM 878 O O . ILE A 1 115 ? -37.665 2.945 47.094 1.00 58.84 115 ILE A O 1
ATOM 882 N N . LYS A 1 116 ? -39.854 3.202 46.577 1.00 63.38 116 LYS A N 1
ATOM 883 C CA . LYS A 1 116 ? -40.222 1.789 46.689 1.00 63.38 116 LYS A CA 1
ATOM 884 C C . LYS A 1 116 ? -39.229 0.962 45.860 1.00 63.38 116 LYS A C 1
ATOM 886 O O . LYS A 1 116 ? -39.070 1.238 44.664 1.00 63.38 116 LYS A O 1
ATOM 891 N N . PRO A 1 117 ? -38.503 0.007 46.466 1.00 64.06 117 PRO A N 1
ATOM 892 C CA . PRO A 1 117 ? -37.573 -0.819 45.720 1.00 64.06 117 PRO A CA 1
ATOM 893 C C . PRO A 1 117 ? -38.346 -1.543 44.620 1.00 64.06 117 PRO A C 1
ATOM 895 O O . PRO A 1 117 ? -39.425 -2.078 44.866 1.00 64.06 117 PRO A O 1
ATOM 898 N N . LEU A 1 118 ? -37.806 -1.492 43.399 1.00 60.91 118 LEU A N 1
ATOM 899 C CA . LEU A 1 118 ? -38.374 -2.168 42.238 1.00 60.91 118 LEU A CA 1
ATOM 900 C C . LEU A 1 118 ? -38.644 -3.629 42.619 1.00 60.91 118 LEU A C 1
ATOM 902 O O . LEU A 1 118 ? -37.752 -4.283 43.173 1.00 60.91 118 LEU A O 1
ATOM 906 N N . THR A 1 119 ? -39.857 -4.113 42.367 1.00 71.62 119 THR A N 1
ATOM 907 C CA . THR A 1 119 ? -40.235 -5.487 42.729 1.00 71.62 119 THR A CA 1
ATOM 908 C C . THR A 1 119 ? -39.338 -6.481 41.985 1.00 71.62 119 THR A C 1
ATOM 910 O O . THR A 1 119 ? -38.822 -6.182 40.904 1.00 71.62 119 THR A O 1
ATOM 913 N N . GLU A 1 120 ? -39.092 -7.661 42.559 1.00 71.50 120 GLU A N 1
ATOM 914 C CA . GLU A 1 120 ? -38.186 -8.652 41.955 1.00 71.50 120 GLU A CA 1
ATOM 915 C C . GLU A 1 120 ? -38.602 -9.040 40.524 1.00 71.50 120 GLU A C 1
ATOM 917 O O . GLU A 1 120 ? -37.750 -9.334 39.685 1.00 71.50 120 GLU A O 1
ATOM 922 N N . GLU A 1 121 ? -39.896 -8.963 40.214 1.00 72.44 121 GLU A N 1
ATOM 923 C CA . GLU A 1 121 ? -40.444 -9.219 38.880 1.00 72.44 121 GLU A CA 1
ATOM 924 C C . GLU A 1 121 ? -40.092 -8.114 37.870 1.00 72.44 121 GLU A C 1
ATOM 926 O O . GLU A 1 121 ? -39.662 -8.405 36.753 1.00 72.44 121 GLU A O 1
ATOM 931 N N . GLU A 1 122 ? -40.157 -6.841 38.263 1.00 76.56 122 GLU A N 1
ATOM 932 C CA . GLU A 1 122 ? -39.772 -5.712 37.402 1.00 76.56 122 GLU A CA 1
ATOM 933 C C . GLU A 1 122 ? -38.257 -5.654 37.165 1.00 76.56 122 GLU A C 1
ATOM 935 O O . GLU A 1 122 ? -37.800 -5.235 36.098 1.00 76.56 122 GLU A O 1
ATOM 940 N N . LYS A 1 123 ? -37.456 -6.097 38.144 1.00 75.31 123 LYS A N 1
ATOM 941 C CA . LYS A 1 123 ? -36.000 -6.243 37.987 1.00 75.31 123 LYS A CA 1
ATOM 942 C C . LYS A 1 123 ? -35.668 -7.325 36.958 1.00 75.31 123 LYS A C 1
ATOM 944 O O . LYS A 1 123 ? -34.838 -7.088 36.081 1.00 75.31 123 LYS A O 1
ATOM 949 N N . LYS A 1 124 ? -36.340 -8.479 37.021 1.00 81.12 124 LYS A N 1
ATOM 950 C CA . LYS A 1 124 ? -36.165 -9.568 36.045 1.00 81.12 124 LYS A CA 1
ATOM 951 C C . LYS A 1 124 ? -36.598 -9.141 34.642 1.00 81.12 124 LYS A C 1
ATOM 953 O O . LYS A 1 124 ? -35.848 -9.373 33.695 1.00 81.12 124 LYS A O 1
ATOM 958 N N . ALA A 1 125 ? -37.721 -8.434 34.516 1.00 85.94 125 ALA A N 1
ATOM 959 C CA . ALA A 1 125 ? -38.187 -7.903 33.235 1.00 85.94 125 ALA A CA 1
ATOM 960 C C . ALA A 1 125 ? -37.187 -6.908 32.615 1.00 85.94 125 ALA A C 1
ATOM 962 O O . ALA A 1 125 ? -36.836 -7.032 31.443 1.00 85.94 125 ALA A O 1
ATOM 963 N N . LYS A 1 126 ? -36.639 -5.973 33.407 1.00 81.31 126 LYS A N 1
ATOM 964 C CA . LYS A 1 126 ? -35.612 -5.031 32.922 1.00 81.31 126 LYS A CA 1
ATOM 965 C C . LYS A 1 126 ? -34.304 -5.718 32.534 1.00 81.31 126 LYS A C 1
ATOM 967 O O . LYS A 1 126 ? -33.657 -5.296 31.579 1.00 81.31 126 LYS A O 1
ATOM 972 N N . LEU A 1 127 ? -33.899 -6.772 33.245 1.00 82.38 127 LEU A N 1
ATOM 973 C CA . LEU A 1 127 ? -32.721 -7.561 32.870 1.00 82.38 127 LEU A CA 1
ATOM 974 C C . LEU A 1 127 ? -32.938 -8.321 31.557 1.00 82.38 127 LEU A C 1
ATOM 976 O O . LEU A 1 127 ? -32.022 -8.381 30.739 1.00 82.38 127 LEU A O 1
ATOM 980 N N . GLN A 1 128 ? -34.136 -8.862 31.330 1.00 88.44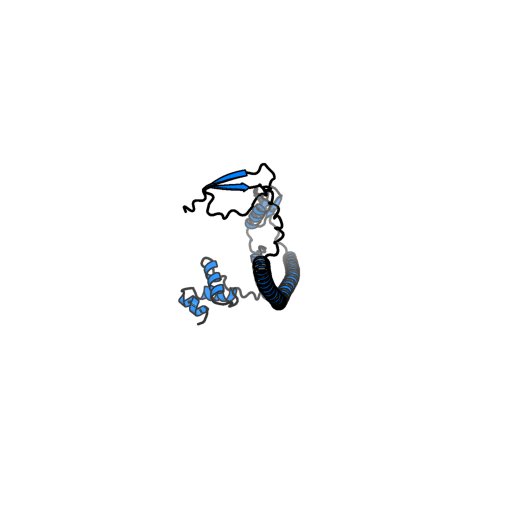 128 GLN A N 1
ATOM 981 C CA . GLN A 1 128 ? -34.495 -9.501 30.061 1.00 88.44 128 GLN A CA 1
ATOM 982 C C . GLN A 1 128 ? -34.502 -8.490 28.910 1.00 88.44 128 GLN A C 1
ATOM 984 O O . GLN A 1 128 ? -33.836 -8.724 27.905 1.00 88.44 128 GLN A O 1
ATOM 989 N N . GLU A 1 129 ? -35.120 -7.321 29.092 1.00 89.00 129 GLU A N 1
ATOM 990 C CA . GLU A 1 129 ? -35.121 -6.249 28.086 1.00 89.00 129 GLU A CA 1
ATOM 991 C C . GLU A 1 129 ? -33.691 -5.787 27.735 1.00 89.00 129 GLU A C 1
ATOM 993 O O . GLU A 1 129 ? -33.344 -5.600 26.565 1.00 89.00 129 GLU A O 1
ATOM 998 N N . LEU A 1 130 ? -32.815 -5.649 28.738 1.00 85.12 130 LEU A N 1
ATOM 999 C CA . LEU A 1 130 ? -31.407 -5.303 28.521 1.00 85.12 130 LEU A CA 1
ATOM 1000 C C . LEU A 1 130 ? -30.642 -6.409 27.781 1.00 85.12 130 LEU A C 1
ATOM 1002 O O . LEU A 1 130 ? -29.850 -6.097 26.887 1.00 85.12 130 LEU A O 1
ATOM 1006 N N . ARG A 1 131 ? -30.886 -7.686 28.107 1.00 87.69 131 ARG A N 1
ATOM 1007 C CA . ARG A 1 131 ? -30.297 -8.838 27.401 1.00 87.69 131 ARG A CA 1
ATOM 1008 C C . ARG A 1 131 ? -30.753 -8.891 25.945 1.00 87.69 131 ARG A C 1
ATOM 1010 O O . ARG A 1 131 ? -29.912 -9.020 25.058 1.00 87.69 131 ARG A O 1
ATOM 1017 N N . GLU A 1 132 ? -32.041 -8.701 25.680 1.00 93.69 132 GLU A N 1
ATOM 1018 C CA . GLU A 1 132 ? -32.594 -8.650 24.322 1.00 93.69 132 GLU A CA 1
ATOM 1019 C C . GLU A 1 132 ? -31.992 -7.497 23.515 1.00 93.69 132 GLU A C 1
ATOM 1021 O O . GLU A 1 132 ? -31.553 -7.683 22.378 1.00 93.69 132 GLU A O 1
ATOM 1026 N N . LYS A 1 133 ? -31.864 -6.309 24.115 1.00 91.44 133 LYS A N 1
ATOM 1027 C CA . LYS A 1 133 ? -31.239 -5.153 23.461 1.00 91.44 133 LYS A CA 1
ATOM 1028 C C . LYS A 1 133 ? -29.759 -5.386 23.145 1.00 91.44 133 LYS A C 1
ATOM 1030 O O . LYS A 1 133 ? -29.287 -4.972 22.082 1.00 91.44 133 LYS A O 1
ATOM 1035 N N . LEU A 1 134 ? -29.023 -6.054 24.034 1.00 90.75 134 LEU A N 1
ATOM 1036 C CA . LEU A 1 134 ? -27.632 -6.447 23.790 1.00 90.75 134 LEU A CA 1
ATOM 1037 C C . LEU A 1 134 ? -27.525 -7.517 22.700 1.00 90.75 134 LEU A C 1
ATOM 1039 O O . LEU A 1 134 ? -26.648 -7.408 21.844 1.00 90.75 134 LEU A O 1
ATOM 1043 N N . ALA A 1 135 ? -28.433 -8.494 22.678 1.00 94.00 135 ALA A N 1
ATOM 1044 C CA . ALA A 1 135 ? -28.492 -9.515 21.637 1.00 94.00 135 ALA A CA 1
ATOM 1045 C C . ALA A 1 135 ? -28.781 -8.898 20.260 1.00 94.00 135 ALA A C 1
ATOM 1047 O O . ALA A 1 135 ? -28.085 -9.202 19.292 1.00 94.00 135 ALA A O 1
ATOM 1048 N N . ILE A 1 136 ? -29.725 -7.952 20.177 1.00 93.69 136 ILE A N 1
ATOM 1049 C CA . ILE A 1 136 ? -30.013 -7.200 18.946 1.00 93.69 136 ILE A CA 1
ATOM 1050 C C . ILE A 1 136 ? -28.777 -6.411 18.496 1.00 93.69 136 ILE A C 1
ATOM 1052 O O . ILE A 1 136 ? -28.423 -6.442 17.315 1.00 93.69 136 ILE A O 1
ATOM 1056 N N . LYS A 1 137 ? -28.084 -5.737 19.424 1.00 93.75 137 LYS A N 1
ATOM 1057 C CA . LYS A 1 137 ? -26.867 -4.977 19.106 1.00 93.75 137 LYS A CA 1
ATOM 1058 C C . LYS A 1 137 ? -25.734 -5.886 18.619 1.00 93.75 137 LYS A C 1
ATOM 1060 O O . LYS A 1 137 ? -25.129 -5.574 17.598 1.00 93.75 137 LYS A O 1
ATOM 1065 N N . ARG A 1 138 ? -25.488 -7.023 19.280 1.00 93.81 138 ARG A N 1
ATOM 1066 C CA . ARG A 1 138 ? -24.491 -8.018 18.845 1.00 93.81 138 ARG A CA 1
ATOM 1067 C C . ARG A 1 138 ? -24.839 -8.610 17.482 1.00 93.81 138 ARG A C 1
ATOM 1069 O O . ARG A 1 138 ? -23.963 -8.713 16.630 1.00 93.81 138 ARG A O 1
ATOM 1076 N N . ALA A 1 139 ? -26.106 -8.940 17.237 1.00 95.00 139 ALA A N 1
ATOM 1077 C CA . ALA A 1 139 ? -26.552 -9.462 15.947 1.00 95.00 139 ALA A CA 1
ATOM 1078 C C . ALA A 1 139 ? -26.412 -8.428 14.814 1.00 95.00 139 ALA A C 1
ATOM 1080 O O . ALA A 1 139 ? -26.098 -8.793 13.681 1.00 95.00 139 ALA A O 1
ATOM 1081 N N . ALA A 1 140 ? -26.631 -7.141 15.099 1.00 95.12 140 ALA A N 1
ATOM 1082 C CA . ALA A 1 140 ? -26.378 -6.065 14.143 1.00 95.12 140 ALA A CA 1
ATOM 1083 C C . ALA A 1 140 ? -24.874 -5.905 13.859 1.00 95.12 140 ALA A C 1
ATOM 1085 O O . ALA A 1 140 ? -24.482 -5.899 12.694 1.00 95.12 140 ALA A O 1
ATOM 1086 N N . GLN A 1 141 ? -24.044 -5.868 14.908 1.00 92.62 141 GLN A N 1
ATOM 1087 C CA . GLN A 1 141 ? -22.586 -5.759 14.790 1.00 92.62 141 GLN A CA 1
ATOM 1088 C C . GLN A 1 141 ? -21.983 -6.940 14.022 1.00 92.62 141 GLN A C 1
ATOM 1090 O O . GLN A 1 141 ? -21.250 -6.727 13.066 1.00 92.62 141 GLN A O 1
ATOM 1095 N N . SER A 1 142 ? -22.390 -8.175 14.324 1.00 94.06 142 SER A N 1
ATOM 1096 C CA . SER A 1 142 ? -21.930 -9.370 13.604 1.00 94.06 142 SER A CA 1
ATOM 1097 C C . SER A 1 142 ? -22.219 -9.299 12.097 1.00 94.06 142 SER A C 1
ATOM 1099 O O . SER A 1 142 ? -21.354 -9.632 11.290 1.00 94.06 142 SER A O 1
ATOM 1101 N N . LYS A 1 143 ? -23.388 -8.786 11.686 1.00 95.25 143 LYS A N 1
ATOM 1102 C CA . LYS A 1 143 ? -23.714 -8.597 10.259 1.00 95.25 143 LYS A CA 1
ATOM 1103 C C . LYS A 1 143 ? -22.864 -7.514 9.593 1.00 95.25 143 LYS A C 1
ATOM 1105 O O . LYS A 1 143 ? -22.604 -7.600 8.391 1.00 95.25 143 LYS A O 1
ATOM 1110 N N . GLU A 1 144 ? -22.488 -6.470 10.322 1.00 93.44 144 GLU A N 1
ATOM 1111 C CA . GLU A 1 144 ? -21.587 -5.428 9.820 1.00 93.44 144 GLU A CA 1
ATOM 1112 C C . GLU A 1 144 ? -20.153 -5.950 9.706 1.00 93.44 144 GLU A C 1
ATOM 1114 O O . GLU A 1 144 ? -19.531 -5.780 8.655 1.00 93.44 144 GLU A O 1
ATOM 1119 N N . ASP A 1 145 ? -19.682 -6.687 10.709 1.00 92.06 145 ASP A N 1
ATOM 1120 C CA . ASP A 1 145 ? -18.360 -7.311 10.726 1.00 92.06 145 ASP A CA 1
ATOM 1121 C C . ASP A 1 145 ? -18.215 -8.356 9.612 1.00 92.06 145 ASP A C 1
ATOM 1123 O O . ASP A 1 145 ? -17.207 -8.385 8.907 1.00 92.06 145 ASP A O 1
ATOM 1127 N N . GLU A 1 146 ? -19.242 -9.170 9.353 1.00 95.50 146 GLU A N 1
ATOM 1128 C CA . GLU A 1 146 ? -19.261 -10.099 8.216 1.00 95.50 146 GLU A CA 1
ATOM 1129 C C . GLU A 1 146 ? -19.151 -9.379 6.865 1.00 95.50 146 GLU A C 1
ATOM 1131 O O . GLU A 1 146 ? -18.434 -9.834 5.964 1.00 95.50 146 GLU A O 1
ATOM 1136 N N . LYS A 1 147 ? -19.843 -8.243 6.703 1.00 95.50 147 LYS A N 1
ATOM 1137 C CA . LYS A 1 147 ? -19.756 -7.423 5.484 1.00 95.50 147 LYS A CA 1
ATOM 1138 C C . LYS A 1 147 ? -18.373 -6.792 5.344 1.00 95.50 147 LYS A C 1
ATOM 1140 O O . LYS A 1 147 ? -17.809 -6.840 4.248 1.00 95.50 147 LYS A O 1
ATOM 1145 N N . ALA A 1 148 ? -17.818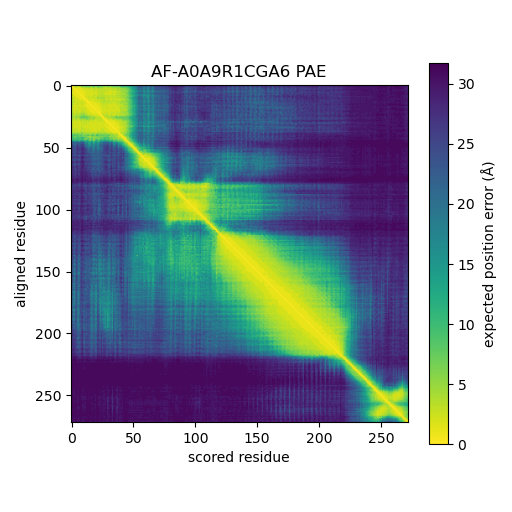 -6.252 6.427 1.00 95.06 148 ALA A N 1
ATOM 1146 C CA . ALA A 1 148 ? -16.477 -5.675 6.453 1.00 95.06 148 ALA A CA 1
ATOM 1147 C C . ALA A 1 148 ? -15.412 -6.732 6.123 1.00 95.06 148 ALA A C 1
ATOM 1149 O O . ALA A 1 148 ? -14.574 -6.519 5.247 1.00 95.06 148 ALA A O 1
ATOM 1150 N N . ASN A 1 149 ? -15.508 -7.919 6.723 1.00 95.69 149 ASN A N 1
ATOM 1151 C CA . ASN A 1 149 ? -14.610 -9.042 6.457 1.00 95.69 149 ASN A CA 1
ATOM 1152 C C . ASN A 1 149 ? -14.700 -9.514 5.001 1.00 95.69 149 ASN A C 1
ATOM 1154 O O . ASN A 1 149 ? -13.672 -9.727 4.353 1.00 95.69 149 ASN A O 1
ATOM 1158 N N . ARG A 1 150 ? -15.913 -9.606 4.439 1.00 96.00 150 ARG A N 1
ATOM 1159 C CA . ARG A 1 150 ? -16.106 -9.951 3.022 1.00 96.00 150 ARG A CA 1
ATOM 1160 C C . ARG A 1 150 ? -15.519 -8.891 2.085 1.00 96.00 150 ARG A C 1
ATOM 1162 O O . ARG A 1 150 ? -14.921 -9.255 1.072 1.00 96.00 150 ARG A O 1
ATOM 1169 N N . ALA A 1 151 ? -15.667 -7.607 2.408 1.00 96.31 151 ALA A N 1
ATOM 1170 C CA . ALA A 1 151 ? -15.085 -6.513 1.633 1.00 96.31 151 ALA A CA 1
ATOM 1171 C C . ALA A 1 151 ? -13.549 -6.526 1.696 1.00 96.31 151 ALA A C 1
ATOM 1173 O O . ALA A 1 151 ? -12.896 -6.454 0.654 1.00 96.31 151 ALA A O 1
ATOM 1174 N N . ASN A 1 152 ? -12.973 -6.713 2.885 1.00 95.31 152 ASN A N 1
ATOM 1175 C CA . ASN A 1 152 ? -11.526 -6.812 3.085 1.00 95.31 152 ASN A CA 1
ATOM 1176 C C . ASN A 1 152 ? -10.923 -8.000 2.325 1.00 95.31 152 ASN A C 1
ATOM 1178 O O . ASN A 1 152 ? -9.893 -7.868 1.661 1.00 95.31 152 ASN A O 1
ATOM 1182 N N . GLU A 1 153 ? -11.593 -9.151 2.347 1.00 95.44 153 GLU A N 1
ATOM 1183 C CA . GLU A 1 153 ? -11.165 -10.324 1.586 1.00 95.44 153 GLU A CA 1
ATOM 1184 C C . GLU A 1 153 ? -11.295 -10.106 0.067 1.00 95.44 153 GLU A C 1
ATOM 1186 O O . GLU A 1 153 ? -10.422 -10.513 -0.704 1.00 95.44 153 GLU A O 1
ATOM 1191 N N . ALA A 1 154 ? -12.338 -9.406 -0.391 1.00 95.94 154 ALA A N 1
ATOM 1192 C CA . ALA A 1 154 ? -12.468 -9.031 -1.798 1.00 95.94 154 ALA A CA 1
ATOM 1193 C C . ALA A 1 154 ? -11.347 -8.080 -2.251 1.00 95.94 154 ALA A C 1
ATOM 1195 O O . ALA A 1 154 ? -10.815 -8.255 -3.349 1.00 95.94 154 ALA A O 1
ATOM 1196 N N . ILE A 1 155 ? -10.952 -7.115 -1.413 1.00 94.38 155 ILE A N 1
ATOM 1197 C CA . ILE A 1 155 ? -9.814 -6.222 -1.679 1.00 94.38 155 ILE A CA 1
ATOM 1198 C C . ILE A 1 155 ? -8.518 -7.030 -1.764 1.00 94.38 155 ILE A C 1
ATOM 1200 O O . ILE A 1 155 ? -7.764 -6.850 -2.716 1.00 94.38 155 ILE A O 1
ATOM 1204 N N . ARG A 1 156 ? -8.285 -7.972 -0.841 1.00 95.88 156 ARG A N 1
ATOM 1205 C CA . ARG A 1 156 ? -7.100 -8.845 -0.864 1.00 95.88 156 ARG A CA 1
ATOM 1206 C C . ARG A 1 156 ? -7.003 -9.639 -2.168 1.00 95.88 156 ARG A C 1
ATOM 1208 O O . ARG A 1 156 ? -5.943 -9.686 -2.790 1.00 95.88 156 ARG A O 1
ATOM 1215 N N . ARG A 1 157 ? -8.116 -10.230 -2.613 1.00 94.88 157 ARG A N 1
ATOM 1216 C CA . ARG A 1 157 ? -8.169 -10.984 -3.877 1.00 94.88 157 ARG A CA 1
ATOM 1217 C C . ARG A 1 157 ? -7.946 -10.090 -5.091 1.00 94.88 157 ARG A C 1
ATOM 1219 O O . ARG A 1 157 ? -7.182 -10.471 -5.975 1.00 94.88 157 ARG A O 1
ATOM 1226 N N . LYS A 1 158 ? -8.573 -8.909 -5.125 1.00 97.00 158 LYS A N 1
ATOM 1227 C CA . LYS A 1 158 ? -8.373 -7.931 -6.204 1.00 97.00 158 LYS A CA 1
ATOM 1228 C C . LYS A 1 158 ? -6.930 -7.448 -6.255 1.00 97.00 158 LYS A C 1
ATOM 1230 O O . LYS A 1 158 ? -6.335 -7.539 -7.313 1.00 97.00 158 LYS A O 1
ATOM 1235 N N . ALA A 1 159 ? -6.332 -7.082 -5.123 1.00 96.25 159 ALA A N 1
ATOM 1236 C CA . ALA A 1 159 ? -4.926 -6.694 -5.058 1.00 96.25 159 ALA A CA 1
ATOM 1237 C C . ALA A 1 159 ? -4.004 -7.800 -5.601 1.00 96.25 159 ALA A C 1
ATOM 1239 O O . ALA A 1 159 ? -3.116 -7.521 -6.402 1.00 96.25 159 ALA A O 1
ATOM 1240 N N . GLY A 1 160 ? -4.255 -9.068 -5.254 1.00 95.31 160 GLY A N 1
ATOM 1241 C CA . GLY A 1 160 ? -3.532 -10.203 -5.835 1.00 95.31 160 GLY A CA 1
ATOM 1242 C C . GLY A 1 160 ? -3.651 -10.263 -7.363 1.00 95.31 160 GLY A C 1
ATOM 1243 O O . GLY A 1 160 ? -2.639 -10.309 -8.061 1.00 95.31 160 GLY A O 1
ATOM 1244 N N . GLN A 1 161 ? -4.871 -10.185 -7.897 1.00 95.94 161 GLN A N 1
ATOM 1245 C CA . GLN A 1 161 ? -5.110 -10.186 -9.347 1.00 95.94 161 GLN A CA 1
ATOM 1246 C C . GLN A 1 161 ? -4.498 -8.965 -10.045 1.00 95.94 161 GLN A C 1
ATOM 1248 O O . GLN A 1 161 ? -3.878 -9.100 -11.100 1.00 95.94 161 GLN A O 1
ATOM 1253 N N . ASP A 1 162 ? -4.623 -7.784 -9.456 1.00 95.56 162 ASP A N 1
ATOM 1254 C CA . ASP A 1 162 ? -4.108 -6.542 -10.017 1.00 95.56 162 ASP A CA 1
ATOM 1255 C C . ASP A 1 162 ? -2.579 -6.576 -10.074 1.00 95.56 162 ASP A C 1
ATOM 1257 O O . ASP A 1 162 ? -2.013 -6.194 -11.091 1.00 95.56 162 ASP A O 1
ATOM 1261 N N . THR A 1 163 ? -1.890 -7.144 -9.076 1.00 94.31 163 THR A N 1
ATOM 1262 C CA . THR A 1 163 ? -0.426 -7.317 -9.160 1.00 94.31 163 THR A CA 1
ATOM 1263 C C . THR A 1 163 ? -0.006 -8.249 -10.298 1.00 94.31 163 THR A C 1
ATOM 1265 O O . THR A 1 163 ? 0.990 -7.977 -10.974 1.00 94.31 163 THR A O 1
ATOM 1268 N N . THR A 1 164 ? -0.769 -9.317 -10.561 1.00 95.75 164 THR A N 1
ATOM 1269 C CA . THR A 1 164 ? -0.503 -10.203 -11.706 1.00 95.75 164 THR A CA 1
ATOM 1270 C C . THR A 1 164 ? -0.750 -9.499 -13.038 1.00 95.75 164 THR A C 1
ATOM 1272 O O . THR A 1 164 ? 0.136 -9.517 -13.892 1.00 95.75 164 THR A O 1
ATOM 1275 N N . LYS A 1 165 ? -1.871 -8.778 -13.175 1.00 97.25 165 LYS A N 1
ATOM 1276 C CA . LYS A 1 165 ? -2.203 -7.999 -14.377 1.00 97.25 165 LYS A CA 1
ATOM 1277 C C . LYS A 1 165 ? -1.194 -6.886 -14.637 1.00 97.25 165 LYS A C 1
ATOM 1279 O O . LYS A 1 165 ? -0.706 -6.767 -15.748 1.00 97.25 165 LYS A O 1
ATOM 1284 N N . ILE A 1 166 ? -0.796 -6.133 -13.610 1.00 96.38 166 ILE A N 1
ATOM 1285 C CA . ILE A 1 166 ? 0.219 -5.074 -13.726 1.00 96.38 166 ILE A CA 1
ATOM 1286 C C . ILE A 1 166 ? 1.543 -5.652 -14.237 1.00 96.38 166 ILE A C 1
ATOM 1288 O O . ILE A 1 166 ? 2.189 -5.047 -15.091 1.00 96.38 166 ILE A O 1
ATOM 1292 N N . ARG A 1 167 ? 1.954 -6.829 -13.745 1.00 95.75 167 ARG A N 1
ATOM 1293 C CA . ARG A 1 167 ? 3.178 -7.492 -14.214 1.00 95.75 167 ARG A CA 1
ATOM 1294 C C . ARG A 1 167 ? 3.058 -7.948 -15.671 1.00 95.75 167 ARG A C 1
ATOM 1296 O O . ARG A 1 167 ? 4.037 -7.844 -16.405 1.00 95.75 167 ARG A O 1
ATOM 1303 N N . GLU A 1 168 ? 1.907 -8.466 -16.085 1.00 97.00 168 GLU A N 1
ATOM 1304 C CA . GLU A 1 168 ? 1.650 -8.850 -17.480 1.00 97.00 168 GLU A CA 1
ATOM 1305 C C . GLU A 1 168 ? 1.617 -7.625 -18.403 1.00 97.00 168 GLU A C 1
ATOM 1307 O O . GLU A 1 168 ? 2.321 -7.604 -19.410 1.00 97.00 168 GLU A O 1
ATOM 1312 N N . ASP A 1 169 ? 0.911 -6.566 -18.013 1.00 96.25 169 ASP A N 1
ATOM 1313 C CA . ASP A 1 169 ? 0.819 -5.309 -18.756 1.00 96.25 169 ASP A CA 1
ATOM 1314 C C . ASP A 1 169 ? 2.181 -4.628 -18.910 1.00 96.25 169 ASP A C 1
ATOM 1316 O O . ASP A 1 169 ? 2.489 -4.085 -19.972 1.00 96.25 169 ASP A O 1
ATOM 1320 N N . LEU A 1 170 ? 3.014 -4.653 -17.866 1.00 96.50 170 LEU A N 1
ATOM 1321 C CA . LEU A 1 170 ? 4.368 -4.106 -17.915 1.00 96.50 170 LEU A CA 1
ATOM 1322 C C . LEU A 1 170 ? 5.240 -4.891 -18.902 1.00 96.50 170 LEU A C 1
ATOM 1324 O O . LEU A 1 170 ? 5.861 -4.281 -19.767 1.00 96.50 170 LEU A O 1
ATOM 1328 N N . LYS A 1 171 ? 5.193 -6.229 -18.864 1.00 96.56 171 LYS A N 1
ATOM 1329 C CA . LYS A 1 171 ? 5.902 -7.080 -19.836 1.00 96.56 171 LYS A CA 1
ATOM 1330 C C . LYS A 1 171 ? 5.422 -6.854 -21.270 1.00 96.56 171 LYS A C 1
ATOM 1332 O O . LYS A 1 171 ? 6.232 -6.826 -22.193 1.00 96.56 171 LYS A O 1
ATOM 1337 N N . LEU A 1 172 ? 4.114 -6.691 -21.474 1.00 97.25 172 LEU A N 1
ATOM 1338 C CA . LEU A 1 172 ? 3.548 -6.398 -22.793 1.00 97.25 172 LEU A CA 1
ATOM 1339 C C . LEU A 1 172 ? 4.006 -5.028 -23.304 1.00 97.25 172 LEU A C 1
ATOM 1341 O O . LEU A 1 172 ? 4.378 -4.906 -24.470 1.00 97.25 172 LEU A O 1
ATOM 1345 N N . LYS A 1 173 ? 4.024 -4.006 -22.441 1.00 96.94 173 LYS A N 1
ATOM 1346 C CA . LYS A 1 173 ? 4.523 -2.668 -22.791 1.00 96.94 173 LYS A CA 1
ATOM 1347 C C . LYS A 1 173 ? 6.008 -2.686 -23.137 1.00 96.94 173 LYS A C 1
ATOM 1349 O O . LYS A 1 173 ? 6.372 -2.100 -24.151 1.00 96.94 173 LYS A O 1
ATOM 1354 N N . GLU A 1 174 ? 6.835 -3.377 -22.358 1.00 96.56 174 GLU A N 1
ATOM 1355 C CA . GLU A 1 174 ? 8.265 -3.543 -22.652 1.00 96.56 174 GLU A CA 1
ATOM 1356 C C . GLU A 1 174 ? 8.474 -4.237 -24.004 1.00 96.56 174 GLU A C 1
ATOM 1358 O O . GLU A 1 174 ? 9.182 -3.719 -24.861 1.00 96.56 174 GLU A O 1
ATOM 1363 N N . ALA A 1 175 ? 7.762 -5.337 -24.271 1.00 96.62 175 ALA A N 1
ATOM 1364 C CA . ALA A 1 175 ? 7.861 -6.040 -25.550 1.00 96.62 175 ALA A CA 1
ATOM 1365 C C . ALA A 1 175 ? 7.429 -5.175 -26.753 1.00 96.62 175 ALA A C 1
ATOM 1367 O O . ALA A 1 175 ? 8.028 -5.253 -27.831 1.00 96.62 175 ALA A O 1
ATOM 1368 N N . LEU A 1 176 ? 6.395 -4.342 -26.586 1.00 96.69 176 LEU A N 1
ATOM 1369 C CA . LEU A 1 176 ? 5.956 -3.396 -27.615 1.00 96.69 176 LEU A CA 1
ATOM 1370 C C . LEU A 1 176 ? 6.984 -2.284 -27.841 1.00 96.69 176 LEU A C 1
ATOM 1372 O O . LEU A 1 176 ? 7.284 -1.971 -28.995 1.00 96.69 176 LEU A O 1
ATOM 1376 N N . GLN A 1 177 ? 7.548 -1.728 -26.766 1.00 96.62 177 GLN A N 1
ATOM 1377 C CA . GLN A 1 177 ? 8.599 -0.714 -26.846 1.00 96.62 177 GLN A CA 1
ATOM 1378 C C . GLN A 1 177 ? 9.852 -1.268 -27.525 1.00 96.62 177 GLN A C 1
ATOM 1380 O O . GLN A 1 177 ? 10.374 -0.626 -28.433 1.00 96.62 177 GLN A O 1
ATOM 1385 N N . ASP A 1 178 ? 10.279 -2.484 -27.190 1.00 96.12 178 ASP A N 1
ATOM 1386 C CA . ASP A 1 178 ? 11.415 -3.145 -27.837 1.00 96.12 178 ASP A CA 1
ATOM 1387 C C . ASP A 1 178 ? 11.164 -3.388 -29.331 1.00 96.12 178 ASP A C 1
ATOM 1389 O O . ASP A 1 178 ? 12.053 -3.214 -30.171 1.00 96.12 178 ASP A O 1
ATOM 1393 N N . ALA A 1 179 ? 9.943 -3.785 -29.698 1.00 96.75 179 ALA A N 1
ATOM 1394 C CA . ALA A 1 179 ? 9.568 -3.973 -31.096 1.00 96.75 179 ALA A CA 1
ATOM 1395 C C . ALA A 1 179 ? 9.546 -2.644 -31.870 1.00 96.75 179 ALA A C 1
ATOM 1397 O O . ALA A 1 179 ? 9.973 -2.599 -33.030 1.00 96.75 179 ALA A O 1
ATOM 1398 N N . GLU A 1 180 ? 9.065 -1.565 -31.252 1.00 96.31 180 GLU A N 1
ATOM 1399 C CA . GLU A 1 180 ? 9.071 -0.222 -31.832 1.00 96.31 180 GLU A CA 1
ATOM 1400 C C . GLU A 1 180 ? 10.494 0.326 -31.972 1.00 96.31 180 GLU A C 1
ATOM 1402 O O . GLU A 1 180 ? 10.856 0.803 -33.049 1.00 96.31 180 GLU A O 1
ATOM 1407 N N . GLN A 1 181 ? 11.328 0.187 -30.941 1.00 96.00 181 GLN A N 1
ATOM 1408 C CA . GLN A 1 181 ? 12.732 0.598 -30.967 1.00 96.00 181 GLN A CA 1
ATOM 1409 C C . GLN A 1 181 ? 13.491 -0.130 -32.074 1.00 96.00 181 GLN A C 1
ATOM 1411 O O . GLN A 1 181 ? 14.096 0.530 -32.915 1.00 96.00 181 GLN A O 1
ATOM 1416 N N . LYS A 1 182 ? 13.339 -1.455 -32.200 1.00 97.12 182 LYS A N 1
ATOM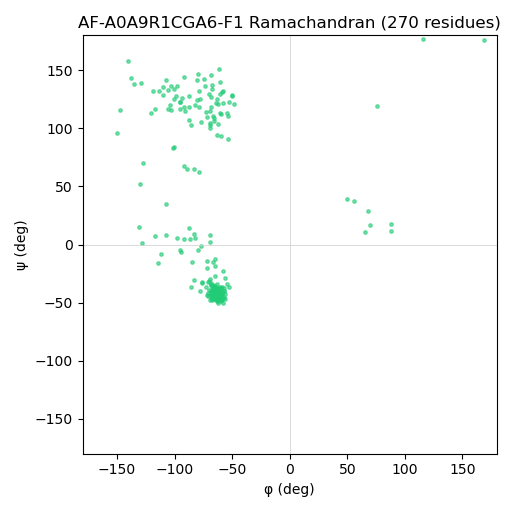 1417 C CA . LYS A 1 182 ? 13.944 -2.223 -33.305 1.00 97.12 182 LYS A CA 1
ATOM 1418 C C . LYS A 1 182 ? 13.459 -1.768 -34.681 1.00 97.12 182 LYS A C 1
ATOM 1420 O O . LYS A 1 182 ? 14.221 -1.794 -35.647 1.00 97.12 182 LYS A O 1
ATOM 1425 N N . LYS A 1 183 ? 12.187 -1.377 -34.822 1.00 97.44 183 LYS A N 1
ATOM 1426 C CA . LYS A 1 183 ? 11.675 -0.811 -36.085 1.00 97.44 183 LYS A CA 1
ATOM 1427 C C . LYS A 1 183 ? 12.281 0.562 -36.357 1.00 97.44 183 LYS A C 1
ATOM 1429 O O . LYS A 1 183 ? 12.670 0.825 -37.493 1.00 97.44 183 LYS A O 1
ATOM 1434 N N . ARG A 1 184 ? 12.385 1.411 -35.335 1.00 97.19 184 ARG A N 1
ATOM 1435 C CA . ARG A 1 184 ? 12.986 2.742 -35.431 1.00 97.19 184 ARG A CA 1
ATOM 1436 C C . ARG A 1 184 ? 14.464 2.648 -35.795 1.00 97.19 184 ARG A C 1
ATOM 1438 O O . ARG A 1 184 ? 14.864 3.270 -36.766 1.00 97.19 184 ARG A O 1
ATOM 1445 N N . GLU A 1 185 ? 15.234 1.805 -35.116 1.00 96.31 185 GLU A N 1
ATOM 1446 C CA . GLU A 1 185 ? 16.647 1.540 -35.418 1.00 96.31 185 GLU A CA 1
ATOM 1447 C C . GLU A 1 185 ? 16.834 1.068 -36.862 1.00 96.31 185 GLU A C 1
ATOM 1449 O O . GLU A 1 185 ? 17.620 1.650 -37.598 1.00 96.31 185 GLU A O 1
ATOM 1454 N N . LYS A 1 186 ? 16.028 0.108 -37.338 1.00 97.69 186 LYS A N 1
ATOM 1455 C CA . LYS A 1 186 ? 16.074 -0.328 -38.747 1.00 97.69 186 LYS A CA 1
ATOM 1456 C C . LYS A 1 186 ? 15.777 0.803 -39.737 1.00 97.69 186 LYS A C 1
ATOM 1458 O O . LYS A 1 186 ? 16.349 0.834 -40.829 1.00 97.69 186 LYS A O 1
ATOM 1463 N N . LEU A 1 187 ? 14.848 1.701 -39.403 1.00 96.75 187 LEU A N 1
ATOM 1464 C CA . LEU A 1 187 ? 14.517 2.850 -40.246 1.00 96.75 187 LEU A CA 1
ATOM 1465 C C . LEU A 1 187 ? 15.641 3.883 -40.253 1.00 96.75 187 LEU A C 1
ATOM 1467 O O . LEU A 1 187 ? 15.987 4.367 -41.331 1.00 96.75 187 LEU A O 1
ATOM 1471 N N . GLU A 1 188 ? 16.213 4.192 -39.093 1.00 96.56 188 GLU A N 1
ATOM 1472 C CA . GLU A 1 188 ? 17.329 5.127 -38.968 1.00 96.56 188 GLU A CA 1
ATOM 1473 C C . GLU A 1 188 ? 18.599 4.571 -39.621 1.00 96.56 188 GLU A C 1
ATOM 1475 O O . GLU A 1 188 ? 19.229 5.288 -40.389 1.00 96.56 188 GLU A O 1
ATOM 1480 N N . ASP A 1 189 ? 18.898 3.277 -39.491 1.00 96.00 189 ASP A N 1
ATOM 1481 C CA . ASP A 1 189 ? 20.001 2.621 -40.207 1.00 96.00 189 ASP A CA 1
ATOM 1482 C C . ASP A 1 189 ? 19.827 2.701 -41.724 1.00 96.00 189 ASP A C 1
ATOM 1484 O O . ASP A 1 189 ? 20.774 2.972 -42.472 1.00 96.00 189 ASP A O 1
ATOM 1488 N N . ARG A 1 190 ? 18.601 2.481 -42.214 1.00 96.62 190 ARG A N 1
ATOM 1489 C CA . ARG A 1 190 ? 18.297 2.609 -43.642 1.00 96.62 190 ARG A CA 1
ATOM 1490 C C . ARG A 1 190 ? 18.455 4.054 -44.112 1.00 96.62 190 ARG A C 1
ATOM 1492 O O . ARG A 1 190 ? 19.011 4.272 -45.189 1.00 96.62 190 ARG A O 1
ATOM 1499 N N . LYS A 1 191 ? 17.990 5.029 -43.326 1.00 96.88 191 LYS A N 1
ATOM 1500 C CA . LYS A 1 191 ? 18.160 6.459 -43.621 1.00 96.88 191 LYS A CA 1
ATOM 1501 C C . LYS A 1 191 ? 19.633 6.862 -43.587 1.00 96.88 191 LYS A C 1
ATOM 1503 O O . LYS A 1 191 ? 20.071 7.540 -44.508 1.00 96.88 191 LYS A O 1
ATOM 1508 N N . ALA A 1 192 ? 20.408 6.397 -42.611 1.00 97.06 192 ALA A N 1
ATOM 1509 C CA . ALA A 1 192 ? 21.836 6.670 -42.491 1.00 97.06 192 ALA A CA 1
ATOM 1510 C C . ALA A 1 192 ? 22.613 6.109 -43.689 1.00 97.06 192 ALA A C 1
ATOM 1512 O O . ALA A 1 192 ? 23.389 6.825 -44.321 1.00 97.06 192 ALA A O 1
ATOM 1513 N N . ARG A 1 193 ? 22.337 4.861 -44.088 1.00 96.38 193 ARG A N 1
ATOM 1514 C CA . ARG A 1 193 ? 22.926 4.264 -45.301 1.00 96.38 193 ARG A CA 1
ATOM 1515 C C . ARG A 1 193 ? 22.540 5.031 -46.566 1.00 96.38 193 ARG A C 1
ATOM 1517 O O . ARG A 1 193 ? 23.388 5.232 -47.433 1.00 96.38 193 ARG A O 1
ATOM 1524 N N . ALA A 1 194 ? 21.286 5.472 -46.678 1.00 96.75 194 ALA A N 1
ATOM 1525 C CA . ALA A 1 194 ? 20.832 6.288 -47.803 1.00 96.75 194 ALA A CA 1
ATOM 1526 C C . ALA A 1 194 ? 21.501 7.672 -47.823 1.00 96.75 194 ALA A C 1
ATOM 1528 O O . ALA A 1 194 ? 21.912 8.122 -48.889 1.00 96.75 194 ALA A O 1
ATOM 1529 N N . ALA A 1 195 ? 21.675 8.310 -46.663 1.00 96.75 195 ALA A N 1
ATOM 1530 C CA . ALA A 1 195 ? 22.352 9.595 -46.527 1.00 96.75 195 ALA A CA 1
ATOM 1531 C C . ALA A 1 195 ? 23.833 9.501 -46.919 1.00 96.75 195 ALA A C 1
ATOM 1533 O O . ALA A 1 195 ? 24.299 10.312 -47.714 1.00 96.75 195 ALA A O 1
ATOM 1534 N N . ILE A 1 196 ? 24.549 8.470 -46.454 1.00 96.94 196 ILE A N 1
ATOM 1535 C CA . ILE A 1 196 ? 25.945 8.219 -46.850 1.00 96.94 196 ILE A CA 1
ATOM 1536 C C . ILE A 1 196 ? 26.034 7.972 -48.359 1.00 96.94 196 ILE A C 1
ATOM 1538 O O . ILE A 1 196 ? 26.887 8.537 -49.038 1.00 96.94 196 ILE A O 1
ATOM 1542 N N . LYS A 1 197 ? 25.122 7.168 -48.919 1.00 96.31 197 LYS A N 1
ATOM 1543 C CA . LYS A 1 197 ? 25.088 6.927 -50.367 1.00 96.31 197 LYS A CA 1
ATOM 1544 C C . LYS A 1 197 ? 24.835 8.219 -51.154 1.00 96.31 197 LYS A C 1
ATOM 1546 O O . LYS A 1 197 ? 25.498 8.437 -52.164 1.00 96.31 197 LYS A O 1
ATOM 1551 N N . ALA A 1 198 ? 23.926 9.073 -50.687 1.00 96.44 198 ALA A N 1
ATOM 1552 C CA . ALA A 1 198 ? 23.647 10.369 -51.301 1.00 96.44 198 ALA A CA 1
ATOM 1553 C C . ALA A 1 198 ? 24.848 11.325 -51.209 1.00 96.44 198 ALA A C 1
ATOM 1555 O O . ALA A 1 198 ? 25.143 12.013 -52.181 1.00 96.44 198 ALA A O 1
ATOM 1556 N N . GLN A 1 199 ? 25.582 11.323 -50.091 1.00 95.62 199 GLN A N 1
ATOM 1557 C CA . GLN A 1 199 ? 26.828 12.087 -49.951 1.00 95.62 199 GLN A CA 1
ATOM 1558 C C . GLN A 1 199 ? 27.905 11.607 -50.930 1.00 95.62 199 GLN A C 1
ATOM 1560 O O . GLN A 1 199 ? 28.543 12.429 -51.581 1.00 95.62 199 GLN A O 1
ATOM 1565 N N . ILE A 1 200 ? 28.070 10.291 -51.094 1.00 95.19 200 ILE A N 1
ATOM 1566 C CA . ILE A 1 200 ? 29.018 9.722 -52.067 1.00 95.19 200 ILE A CA 1
ATOM 1567 C C . ILE A 1 200 ? 28.606 10.075 -53.503 1.00 95.19 200 ILE A C 1
ATOM 1569 O O . ILE A 1 200 ? 29.462 10.376 -54.333 1.00 95.19 200 ILE A O 1
ATOM 1573 N N . GLU A 1 201 ? 27.308 10.046 -53.822 1.00 94.94 201 GLU A N 1
ATOM 1574 C CA . GLU A 1 201 ? 26.820 10.444 -55.146 1.00 94.94 201 GLU A CA 1
ATOM 1575 C C . GLU A 1 201 ? 27.033 11.941 -55.407 1.00 94.94 201 GLU A C 1
ATOM 1577 O O . GLU A 1 201 ? 27.464 12.305 -56.502 1.00 94.94 201 GLU A O 1
ATOM 1582 N N . ALA A 1 202 ? 26.793 12.792 -54.406 1.00 96.00 202 ALA A N 1
ATOM 1583 C CA . ALA A 1 202 ? 27.052 14.225 -54.485 1.00 96.00 202 ALA A CA 1
ATOM 1584 C C . ALA A 1 202 ? 28.547 14.521 -54.695 1.00 96.00 202 ALA A C 1
ATOM 1586 O O . ALA A 1 202 ? 28.880 15.219 -55.648 1.00 96.00 202 ALA A O 1
ATOM 1587 N N . ASP A 1 203 ? 29.446 13.914 -53.910 1.00 95.94 203 ASP A N 1
ATOM 1588 C CA . ASP A 1 203 ? 30.905 14.065 -54.076 1.00 95.94 203 ASP A CA 1
ATOM 1589 C C . ASP A 1 203 ? 31.384 13.541 -55.442 1.00 95.94 203 ASP A C 1
ATOM 1591 O O . ASP A 1 203 ? 32.224 14.146 -56.115 1.00 95.94 203 ASP A O 1
ATOM 1595 N N . LYS A 1 204 ? 30.817 12.424 -55.917 1.00 95.38 204 LYS A N 1
ATOM 1596 C CA . LYS A 1 204 ? 31.129 11.889 -57.249 1.00 95.38 204 LYS A CA 1
ATOM 1597 C C . LYS A 1 204 ? 30.660 12.829 -58.359 1.00 95.38 204 LYS A C 1
ATOM 1599 O O . LYS A 1 204 ? 31.384 12.992 -59.344 1.00 95.38 204 LYS A O 1
ATOM 1604 N N . ARG A 1 205 ? 29.479 13.434 -58.213 1.00 93.06 205 ARG A N 1
ATOM 1605 C CA . ARG A 1 205 ? 28.934 14.401 -59.172 1.00 93.06 205 ARG A CA 1
ATOM 1606 C C . ARG A 1 205 ? 29.744 15.691 -59.171 1.00 93.06 205 ARG A C 1
ATOM 1608 O O . ARG A 1 205 ? 30.146 16.116 -60.244 1.00 93.06 205 ARG A O 1
ATOM 1615 N N . GLU A 1 206 ? 30.080 16.238 -58.007 1.00 93.19 206 GLU A N 1
ATOM 1616 C CA . GLU A 1 206 ? 30.921 17.433 -57.891 1.00 93.19 206 GLU A CA 1
ATOM 1617 C C . GLU A 1 206 ? 32.305 17.203 -58.516 1.00 93.19 206 GLU A C 1
ATOM 1619 O O . GLU A 1 206 ? 32.788 18.023 -59.298 1.00 93.19 206 GLU A O 1
ATOM 1624 N N . ARG A 1 207 ? 32.927 16.041 -58.263 1.00 92.75 207 ARG A N 1
ATOM 1625 C CA . ARG A 1 207 ? 34.200 15.673 -58.901 1.00 92.75 207 ARG A CA 1
ATOM 1626 C C . ARG A 1 207 ? 34.065 15.558 -60.422 1.00 92.75 207 ARG A C 1
ATOM 1628 O O . ARG A 1 207 ? 34.953 16.017 -61.141 1.00 92.75 207 ARG A O 1
ATOM 1635 N N . ALA A 1 208 ? 32.978 14.965 -60.917 1.00 92.81 208 ALA A N 1
ATOM 1636 C CA . ALA A 1 208 ? 32.714 14.852 -62.351 1.00 92.81 208 ALA A CA 1
ATOM 1637 C C . ALA A 1 208 ? 32.452 16.220 -63.001 1.00 92.81 208 ALA A C 1
ATOM 1639 O O . ALA A 1 208 ? 32.996 16.495 -64.067 1.00 92.81 208 ALA A O 1
ATOM 1640 N N . GLU A 1 209 ? 31.685 17.096 -62.352 1.00 90.25 209 GLU A N 1
ATOM 1641 C CA . GLU A 1 209 ? 31.423 18.467 -62.801 1.00 90.25 209 GLU A CA 1
ATOM 1642 C C . GLU A 1 209 ? 32.703 19.303 -62.811 1.00 90.25 209 GLU A C 1
ATOM 1644 O O . GLU A 1 209 ? 32.969 20.006 -63.786 1.00 90.25 209 GLU A O 1
ATOM 1649 N N . LYS A 1 210 ? 33.551 19.180 -61.783 1.00 89.06 210 LYS A N 1
ATOM 1650 C CA . LYS A 1 210 ? 34.855 19.852 -61.730 1.00 89.06 210 LYS A CA 1
ATOM 1651 C C . LYS A 1 210 ? 35.788 19.366 -62.840 1.00 89.06 210 LYS A C 1
ATOM 1653 O O . LYS A 1 210 ? 36.380 20.196 -63.525 1.00 89.06 210 LYS A O 1
ATOM 1658 N N . ALA A 1 211 ? 35.871 18.054 -63.069 1.00 89.75 211 ALA A N 1
ATOM 1659 C CA . ALA A 1 211 ? 36.672 17.482 -64.153 1.00 89.75 211 ALA A CA 1
ATOM 1660 C C . ALA A 1 211 ? 36.134 17.868 -65.544 1.00 89.75 211 ALA A C 1
ATOM 1662 O O . ALA A 1 211 ? 36.911 18.195 -66.440 1.00 89.75 211 ALA A O 1
ATOM 1663 N N . ALA A 1 212 ? 34.811 17.884 -65.731 1.00 87.69 212 ALA A N 1
ATOM 1664 C CA . ALA A 1 212 ? 34.181 18.338 -66.969 1.00 87.69 212 ALA A CA 1
ATOM 1665 C C . ALA A 1 212 ? 34.429 19.832 -67.213 1.00 87.69 212 ALA A C 1
ATOM 1667 O O . ALA A 1 212 ? 34.748 20.229 -68.334 1.00 87.69 212 ALA A O 1
ATOM 1668 N N . ARG A 1 213 ? 34.351 20.655 -66.160 1.00 84.56 213 ARG A N 1
ATOM 1669 C CA . ARG A 1 213 ? 34.652 22.089 -66.217 1.00 84.56 213 ARG A CA 1
ATOM 1670 C C . ARG A 1 213 ? 36.117 22.344 -66.564 1.00 84.56 213 ARG A C 1
ATOM 1672 O O . ARG A 1 213 ? 36.390 23.202 -67.397 1.00 84.56 213 ARG A O 1
ATOM 1679 N N . GLU A 1 214 ? 37.048 21.593 -65.978 1.00 85.06 214 GLU A N 1
ATOM 1680 C CA . GLU A 1 214 ? 38.482 21.690 -66.282 1.00 85.06 214 GLU A CA 1
ATOM 1681 C C . GLU A 1 214 ? 38.806 21.221 -67.709 1.00 85.06 214 GLU A C 1
ATOM 1683 O O . GLU A 1 214 ? 39.557 21.886 -68.423 1.00 85.06 214 GLU A O 1
ATOM 1688 N N . LYS A 1 215 ? 38.184 20.130 -68.175 1.00 85.62 215 LYS A N 1
ATOM 1689 C CA . LYS A 1 215 ? 38.316 19.669 -69.563 1.00 85.62 215 LYS A CA 1
ATOM 1690 C C . LYS A 1 215 ? 37.770 20.699 -70.558 1.00 85.62 215 LYS A C 1
ATOM 1692 O O . LYS A 1 215 ? 38.445 21.004 -71.535 1.00 85.62 215 LYS A O 1
ATOM 1697 N N . ALA A 1 216 ? 36.604 21.286 -70.282 1.00 82.31 216 ALA A N 1
ATOM 1698 C CA . ALA A 1 216 ? 36.023 22.344 -71.111 1.00 82.31 216 ALA A CA 1
ATOM 1699 C C . ALA A 1 216 ? 36.911 23.604 -71.160 1.00 82.31 216 ALA A C 1
ATOM 1701 O O . ALA A 1 216 ? 37.104 24.176 -72.233 1.00 82.31 216 ALA A O 1
ATOM 1702 N N . LEU A 1 217 ? 37.509 23.987 -70.021 1.00 77.56 217 LEU A N 1
ATOM 1703 C CA . LEU A 1 217 ? 38.516 25.053 -69.939 1.00 77.56 217 LEU A CA 1
ATOM 1704 C C . LEU A 1 217 ? 39.753 24.746 -70.791 1.00 77.56 217 LEU A C 1
ATOM 1706 O O . LEU A 1 217 ? 40.273 25.642 -71.452 1.00 77.56 217 LEU A O 1
ATOM 1710 N N . ARG A 1 218 ? 40.221 23.491 -70.797 1.00 75.62 218 ARG A N 1
ATOM 1711 C CA . ARG A 1 218 ? 41.417 23.078 -71.545 1.00 75.62 218 ARG A CA 1
ATOM 1712 C C . ARG A 1 218 ? 41.185 22.937 -73.051 1.00 75.62 218 ARG A C 1
ATOM 1714 O O . ARG A 1 218 ? 42.094 23.221 -73.823 1.00 75.62 218 ARG A O 1
ATOM 1721 N N . GLU A 1 219 ? 39.988 22.544 -73.473 1.00 80.12 219 GLU A N 1
ATOM 1722 C CA . GLU A 1 219 ? 39.591 22.451 -74.888 1.00 80.12 219 GLU A CA 1
ATOM 1723 C C . GLU A 1 219 ? 39.151 23.810 -75.478 1.00 80.12 219 GLU A C 1
ATOM 1725 O O . GLU A 1 219 ? 38.707 23.878 -76.622 1.00 80.12 219 GLU A O 1
ATOM 1730 N N . GLY A 1 220 ? 39.285 24.911 -74.723 1.00 62.09 220 GLY A N 1
ATOM 1731 C CA . GLY A 1 220 ? 39.040 26.269 -75.217 1.00 62.09 220 GLY A CA 1
ATOM 1732 C C . GLY A 1 220 ? 37.570 26.582 -75.512 1.00 62.09 220 GLY A C 1
ATOM 1733 O O . GLY A 1 220 ? 37.274 27.557 -76.205 1.00 62.09 220 GLY A O 1
ATOM 1734 N N . LYS A 1 221 ? 36.627 25.781 -74.998 1.00 59.50 221 LYS A N 1
ATOM 1735 C CA . LYS A 1 221 ? 35.193 26.061 -75.123 1.00 59.50 221 LYS A CA 1
ATOM 1736 C C . LYS A 1 221 ? 34.758 26.961 -73.966 1.00 59.50 221 LYS A C 1
ATOM 1738 O O . LYS A 1 221 ? 34.859 26.582 -72.803 1.00 59.50 221 LYS A O 1
ATOM 1743 N N . ALA A 1 222 ? 34.271 28.161 -74.291 1.00 52.75 222 ALA A N 1
ATOM 1744 C CA . ALA A 1 222 ? 33.799 29.140 -73.316 1.00 52.75 222 ALA A CA 1
ATOM 1745 C C . ALA A 1 222 ? 32.756 28.534 -72.358 1.00 52.75 222 ALA A C 1
ATOM 1747 O O . ALA A 1 222 ? 31.713 28.038 -72.788 1.00 52.75 222 ALA A O 1
ATOM 1748 N N . ILE A 1 223 ? 33.047 28.591 -71.057 1.00 54.44 223 ILE A N 1
ATOM 1749 C CA . ILE A 1 223 ? 32.093 28.259 -69.999 1.00 54.44 223 ILE A CA 1
ATOM 1750 C C . ILE A 1 223 ? 31.009 29.348 -69.995 1.00 54.44 223 ILE A C 1
ATOM 1752 O O . ILE A 1 223 ? 31.365 30.522 -69.868 1.00 54.44 223 ILE A O 1
ATOM 1756 N N . PRO A 1 224 ? 29.706 29.020 -70.069 1.00 50.00 224 PRO A N 1
ATOM 1757 C CA . PRO A 1 224 ? 28.686 29.977 -69.676 1.00 50.00 224 PRO A CA 1
ATOM 1758 C C . PRO A 1 224 ? 28.842 30.214 -68.172 1.00 50.00 224 PRO A C 1
ATOM 1760 O O . PRO A 1 224 ? 28.582 29.336 -67.350 1.00 50.00 224 PRO A O 1
ATOM 1763 N N . THR A 1 225 ? 29.316 31.400 -67.803 1.00 43.78 225 THR A N 1
ATOM 1764 C CA . THR A 1 225 ? 29.251 31.895 -66.432 1.00 43.78 225 THR A CA 1
ATOM 1765 C C . THR A 1 225 ? 27.778 32.026 -66.060 1.00 43.78 225 THR A C 1
ATOM 1767 O O . THR A 1 225 ? 27.140 33.030 -66.372 1.00 43.78 225 THR A O 1
ATOM 1770 N N . SER A 1 226 ? 27.211 30.997 -65.431 1.00 44.75 226 SER A N 1
ATOM 1771 C CA . SER A 1 226 ? 25.916 31.115 -64.776 1.00 44.75 226 SER A CA 1
ATOM 1772 C C . SER A 1 226 ? 26.084 32.071 -63.599 1.00 44.75 226 SER A C 1
ATOM 1774 O O . SER A 1 226 ? 26.772 31.767 -62.623 1.00 44.75 226 SER A O 1
ATOM 1776 N N . SER A 1 227 ? 25.485 33.246 -63.729 1.00 45.75 227 SER A N 1
ATOM 1777 C CA . SER A 1 227 ? 25.296 34.222 -62.668 1.00 45.75 227 SER A CA 1
ATOM 1778 C C . SER A 1 227 ? 24.613 33.564 -61.467 1.00 45.75 227 SER A C 1
ATOM 1780 O O . SER A 1 227 ? 23.430 33.226 -61.539 1.00 45.75 227 SER A O 1
ATOM 1782 N N . SER A 1 228 ? 25.336 33.405 -60.359 1.00 48.34 228 SER A N 1
ATOM 1783 C CA . SER A 1 228 ? 24.696 33.231 -59.055 1.00 48.34 228 SER A CA 1
ATOM 1784 C C . SER A 1 228 ? 23.914 34.506 -58.728 1.00 48.34 228 SER A C 1
ATOM 1786 O O . SER A 1 228 ? 24.513 35.585 -58.737 1.00 48.34 228 SER A O 1
ATOM 1788 N N . PRO A 1 229 ? 22.608 34.431 -58.425 1.00 47.72 229 PRO A N 1
ATOM 1789 C CA . PRO A 1 229 ? 21.917 35.553 -57.823 1.00 47.72 229 PRO A CA 1
ATOM 1790 C C . PRO A 1 229 ? 22.426 35.718 -56.389 1.00 47.72 229 PRO A C 1
ATOM 1792 O O . PRO A 1 229 ? 22.485 34.769 -55.606 1.00 47.72 229 PRO A O 1
ATOM 1795 N N . VAL A 1 230 ? 22.818 36.945 -56.067 1.00 38.88 230 VAL A N 1
ATOM 1796 C CA . VAL A 1 230 ? 23.125 37.397 -54.711 1.00 38.88 230 VAL A CA 1
ATOM 1797 C C . VAL A 1 230 ? 21.874 37.170 -53.850 1.00 38.88 230 VAL A C 1
ATOM 1799 O O . VAL A 1 230 ? 20.821 37.710 -54.197 1.00 38.88 230 VAL A O 1
ATOM 1802 N N . PRO A 1 231 ? 21.920 36.388 -52.755 1.00 45.62 231 PRO A N 1
ATOM 1803 C CA . PRO A 1 231 ? 20.784 36.305 -51.853 1.00 45.62 231 PRO A CA 1
ATOM 1804 C C . PRO A 1 231 ? 20.626 37.646 -51.132 1.00 45.62 231 PRO A C 1
ATOM 1806 O O . PRO A 1 231 ? 21.511 38.100 -50.408 1.00 45.62 231 PRO A O 1
ATOM 1809 N N . THR A 1 232 ? 19.484 38.292 -51.351 1.00 42.09 232 THR A N 1
ATOM 1810 C CA . THR A 1 232 ? 19.042 39.445 -50.572 1.00 42.09 232 THR A CA 1
ATOM 1811 C C . THR A 1 232 ? 18.848 39.011 -49.123 1.00 42.09 232 THR A C 1
ATOM 1813 O O . THR A 1 232 ? 18.063 38.112 -48.820 1.00 42.09 232 THR A O 1
ATOM 1816 N N . ILE A 1 233 ? 19.588 39.659 -48.232 1.00 42.31 233 ILE A N 1
ATOM 1817 C CA . ILE A 1 233 ? 19.491 39.505 -46.786 1.00 42.31 233 ILE A CA 1
ATOM 1818 C C . ILE A 1 233 ? 18.154 40.118 -46.355 1.00 42.31 233 ILE A C 1
ATOM 1820 O O . ILE A 1 233 ? 18.001 41.335 -46.318 1.00 42.31 233 ILE A O 1
ATOM 1824 N N . VAL A 1 234 ? 17.177 39.272 -46.040 1.00 47.12 234 VAL A N 1
ATOM 1825 C CA . VAL A 1 234 ? 16.037 39.642 -45.193 1.00 47.12 234 VAL A CA 1
ATOM 1826 C C . VAL A 1 234 ? 16.375 39.210 -43.765 1.00 47.12 234 VAL A C 1
ATOM 1828 O O . VAL A 1 234 ? 16.669 38.031 -43.559 1.00 47.12 234 VAL A O 1
ATOM 1831 N N . PRO A 1 235 ? 16.374 40.108 -42.762 1.00 41.81 235 PRO A N 1
ATOM 1832 C CA . PRO A 1 235 ? 16.621 39.704 -41.387 1.00 41.81 235 PRO A CA 1
ATOM 1833 C C . PRO A 1 235 ? 15.423 38.887 -40.897 1.00 41.81 235 PRO A C 1
ATOM 1835 O O . PRO A 1 235 ? 14.358 39.422 -40.589 1.00 41.81 235 PRO A O 1
ATOM 1838 N N . LYS A 1 236 ? 15.591 37.566 -40.846 1.00 40.84 236 LYS A N 1
ATOM 1839 C CA . LYS A 1 236 ? 14.714 36.671 -40.095 1.00 40.84 236 LYS A CA 1
ATOM 1840 C C . LYS A 1 236 ? 15.348 36.488 -38.722 1.00 40.84 236 LYS A C 1
ATOM 1842 O O . LYS A 1 236 ? 16.529 36.171 -38.639 1.00 40.84 236 LYS A O 1
ATOM 1847 N N . ALA A 1 237 ? 14.571 36.745 -37.672 1.00 44.47 237 ALA A N 1
ATOM 1848 C CA . ALA A 1 237 ? 15.008 36.631 -36.287 1.00 44.47 237 ALA A CA 1
ATOM 1849 C C . ALA A 1 237 ? 15.578 35.231 -36.016 1.00 44.47 237 ALA A C 1
ATOM 1851 O O . ALA A 1 237 ? 14.862 34.229 -36.071 1.00 44.47 237 ALA A O 1
ATOM 1852 N N . ASP A 1 238 ? 16.880 35.202 -35.759 1.00 36.56 238 ASP A N 1
ATOM 1853 C CA . ASP A 1 238 ? 17.636 34.027 -35.371 1.00 36.56 238 ASP A CA 1
ATOM 1854 C C . ASP A 1 238 ? 17.376 33.748 -33.882 1.00 36.56 238 ASP A C 1
ATOM 1856 O O . ASP A 1 238 ? 17.508 34.631 -33.034 1.00 36.56 238 ASP A O 1
ATOM 1860 N N . THR A 1 239 ? 16.942 32.529 -33.569 1.00 48.50 239 THR A N 1
ATOM 1861 C CA . THR A 1 239 ? 16.718 32.034 -32.197 1.00 48.50 239 THR A CA 1
ATOM 1862 C C . THR A 1 239 ? 17.802 31.031 -31.798 1.00 48.50 239 THR A C 1
ATOM 1864 O O . THR A 1 239 ? 17.542 30.072 -31.077 1.00 48.50 239 THR A O 1
ATOM 1867 N N . GLY A 1 240 ? 19.036 31.246 -32.257 1.00 54.41 240 GLY A N 1
ATOM 1868 C CA . GLY A 1 240 ? 20.161 30.347 -32.017 1.00 54.41 240 GLY A CA 1
ATOM 1869 C C . GLY A 1 240 ? 21.422 31.035 -31.499 1.00 54.41 240 GLY A C 1
ATOM 1870 O O . GLY A 1 240 ? 22.492 30.816 -32.054 1.00 54.41 240 GLY A O 1
ATOM 1871 N N . LEU A 1 241 ? 21.338 31.832 -30.428 1.00 43.03 241 LEU A N 1
ATOM 1872 C CA . LEU A 1 241 ? 22.532 32.264 -29.688 1.00 43.03 241 LEU A CA 1
ATOM 1873 C C . LEU A 1 241 ? 22.814 31.288 -28.542 1.00 43.03 241 LEU A C 1
ATOM 1875 O O . LEU A 1 241 ? 22.000 31.105 -27.637 1.00 43.03 241 LEU A O 1
ATOM 1879 N N . LYS A 1 242 ? 23.988 30.653 -28.599 1.00 50.31 242 LYS A N 1
ATOM 1880 C CA . LYS A 1 242 ? 24.533 29.816 -27.527 1.00 50.31 242 LYS A CA 1
ATOM 1881 C C . LYS A 1 242 ? 24.670 30.664 -26.257 1.00 50.31 242 LYS A C 1
ATOM 1883 O O . LYS A 1 242 ? 25.211 31.765 -26.290 1.00 50.31 242 LYS A O 1
ATOM 1888 N N . SER A 1 243 ? 24.176 30.147 -25.137 1.00 54.75 243 SER A N 1
ATOM 1889 C CA . SER A 1 243 ? 23.967 30.878 -23.878 1.00 54.75 243 SER A CA 1
ATOM 1890 C C . SER A 1 243 ? 25.236 31.312 -23.125 1.00 54.75 243 SER A C 1
ATOM 1892 O O . SER A 1 243 ? 25.120 31.783 -22.003 1.00 54.75 243 SER A O 1
ATOM 1894 N N . SER A 1 244 ? 26.434 31.168 -23.699 1.00 57.72 244 SER A N 1
ATOM 1895 C CA . SER A 1 244 ? 27.702 31.478 -23.021 1.00 57.72 244 SER A CA 1
ATOM 1896 C C . SER A 1 244 ? 28.251 32.887 -23.279 1.00 57.72 244 SER A C 1
ATOM 1898 O O . SER A 1 244 ? 29.239 33.253 -22.659 1.00 57.72 244 SER A O 1
ATOM 1900 N N . GLU A 1 245 ? 27.652 33.677 -24.177 1.00 58.84 245 GLU A N 1
ATOM 1901 C CA . GLU A 1 245 ? 28.185 34.999 -24.578 1.00 58.84 245 GLU A CA 1
ATOM 1902 C C . GLU A 1 245 ? 27.270 36.190 -24.246 1.00 58.84 245 GLU A C 1
ATOM 1904 O O . GLU A 1 245 ? 27.573 37.320 -24.620 1.00 58.84 245 GLU A O 1
ATOM 1909 N N . ASN A 1 246 ? 26.167 35.981 -23.516 1.00 67.25 246 ASN A N 1
ATOM 1910 C CA . ASN A 1 246 ? 25.329 37.085 -23.036 1.00 67.25 246 ASN A CA 1
ATOM 1911 C C . ASN A 1 246 ? 25.552 37.299 -21.529 1.00 67.25 246 ASN A C 1
ATOM 1913 O O . ASN A 1 246 ? 25.223 36.399 -20.753 1.00 67.25 246 ASN A O 1
ATOM 1917 N N . PRO A 1 247 ? 26.077 38.462 -21.092 1.00 72.38 247 PRO A N 1
ATOM 1918 C CA . PRO A 1 247 ? 26.371 38.731 -19.681 1.00 72.38 247 PRO A CA 1
ATOM 1919 C C . PRO A 1 247 ? 25.113 38.936 -18.824 1.00 72.38 247 PRO A C 1
ATOM 1921 O O . PRO A 1 247 ? 25.196 38.878 -17.600 1.00 72.38 247 PRO A O 1
ATOM 1924 N N . GLU A 1 248 ? 23.949 39.142 -19.446 1.00 78.06 248 GLU A N 1
ATOM 1925 C CA . GLU A 1 248 ? 22.667 39.331 -18.767 1.00 78.06 248 GLU A CA 1
ATOM 1926 C C . GLU A 1 248 ? 21.562 38.501 -19.440 1.00 78.06 248 GLU A C 1
ATOM 1928 O O . GLU A 1 248 ? 21.455 38.445 -20.667 1.00 78.06 248 GLU A O 1
ATOM 1933 N N . THR A 1 249 ? 20.700 37.877 -18.635 1.00 80.75 249 THR A N 1
ATOM 1934 C CA . THR A 1 249 ? 19.513 37.131 -19.069 1.00 80.75 249 THR A CA 1
ATOM 1935 C C . THR A 1 249 ? 18.240 37.828 -18.592 1.00 80.75 249 THR A C 1
ATOM 1937 O O . THR A 1 249 ? 18.102 38.218 -17.433 1.00 80.75 249 THR A O 1
ATOM 1940 N N . ARG A 1 250 ? 17.272 38.012 -19.496 1.00 83.62 250 ARG A N 1
ATOM 1941 C CA . ARG A 1 250 ? 15.982 38.644 -19.186 1.00 83.62 250 ARG A CA 1
ATOM 1942 C C . ARG A 1 250 ? 14.894 37.587 -19.059 1.00 83.62 250 ARG A C 1
ATOM 1944 O O . ARG A 1 250 ? 14.536 36.954 -20.048 1.00 83.62 250 ARG A O 1
ATOM 1951 N N . LEU A 1 251 ? 14.319 37.446 -17.867 1.00 84.38 251 LEU A N 1
ATOM 1952 C CA . LEU A 1 251 ? 13.189 36.555 -17.611 1.00 84.38 251 LEU A CA 1
ATOM 1953 C C . LEU A 1 251 ? 11.880 37.347 -17.570 1.00 84.38 251 LEU A C 1
ATOM 1955 O O . LEU A 1 251 ? 11.777 38.389 -16.919 1.00 84.38 251 LEU A O 1
ATOM 1959 N N . GLN A 1 252 ? 10.862 36.827 -18.256 1.00 87.88 252 GLN A N 1
ATOM 1960 C CA . GLN A 1 252 ? 9.499 37.349 -18.239 1.00 87.88 252 GLN A CA 1
ATOM 1961 C C . GLN A 1 252 ? 8.543 36.270 -17.733 1.00 87.88 252 GLN A C 1
ATOM 1963 O O . GLN A 1 252 ? 8.323 35.268 -18.410 1.00 87.88 252 GLN A O 1
ATOM 1968 N N . ILE A 1 253 ? 7.946 36.490 -16.564 1.00 82.88 253 ILE A N 1
ATOM 1969 C CA . ILE A 1 253 ? 7.025 35.547 -15.929 1.00 82.88 253 ILE A CA 1
ATOM 1970 C C . ILE A 1 253 ? 5.595 36.060 -16.114 1.00 82.88 253 ILE A C 1
ATOM 1972 O O . ILE A 1 253 ? 5.245 37.162 -15.685 1.00 82.88 253 ILE A O 1
ATOM 1976 N N . ARG A 1 254 ? 4.757 35.254 -16.772 1.00 85.12 254 ARG A N 1
ATOM 1977 C CA . ARG A 1 254 ? 3.310 35.480 -16.874 1.00 85.12 254 ARG A CA 1
ATOM 1978 C C . ARG A 1 254 ? 2.631 34.756 -15.717 1.00 85.12 254 ARG A C 1
ATOM 1980 O O . ARG A 1 254 ? 2.700 33.533 -15.644 1.00 85.12 254 ARG A O 1
ATOM 1987 N N . LEU A 1 255 ? 2.004 35.502 -14.811 1.00 83.25 255 LEU A N 1
ATOM 1988 C CA . LEU A 1 255 ? 1.269 34.915 -13.691 1.00 83.25 255 LEU A CA 1
ATOM 1989 C C . LEU A 1 255 ? -0.051 34.305 -14.186 1.00 83.25 255 LEU A C 1
ATOM 1991 O O . LEU A 1 255 ? -0.775 34.920 -14.969 1.00 83.25 255 LEU A O 1
ATOM 1995 N N . ALA A 1 256 ? -0.369 33.102 -13.700 1.00 79.00 256 ALA A N 1
ATOM 1996 C CA . ALA A 1 256 ? -1.556 32.338 -14.095 1.00 79.00 256 ALA A CA 1
ATOM 1997 C C . ALA A 1 256 ? -2.886 33.010 -13.702 1.00 79.00 256 ALA A C 1
ATOM 1999 O O . ALA A 1 256 ? -3.924 32.705 -14.277 1.00 79.00 256 ALA A O 1
ATOM 2000 N N . THR A 1 257 ? -2.854 33.952 -12.759 1.00 79.69 257 THR A N 1
ATOM 2001 C CA . THR A 1 257 ? -4.013 34.735 -12.310 1.00 79.69 257 THR A CA 1
ATOM 2002 C C . THR A 1 257 ? -4.422 35.851 -13.276 1.00 79.69 257 THR A C 1
ATOM 2004 O O . THR A 1 257 ? -5.422 36.515 -13.026 1.00 79.69 257 THR A O 1
ATOM 2007 N N . GLY A 1 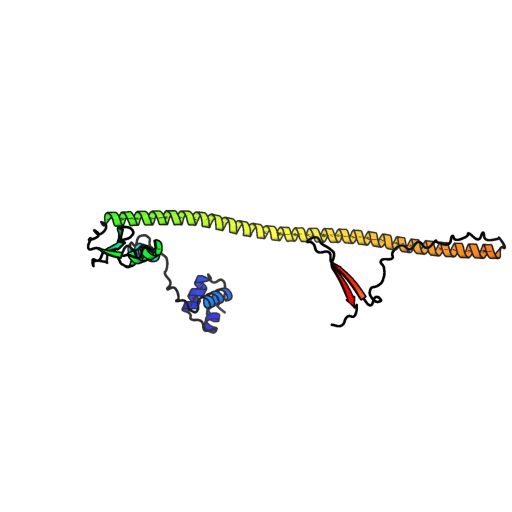258 ? -3.697 36.033 -14.388 1.00 71.06 258 GLY A N 1
ATOM 2008 C CA . GLY A 1 258 ? -3.970 37.072 -15.380 1.00 71.06 258 GLY A CA 1
ATOM 2009 C C . GLY A 1 258 ? -3.528 38.454 -14.891 1.00 71.06 258 GLY A C 1
ATOM 2010 O O . GLY A 1 258 ? -3.984 38.957 -13.872 1.00 71.06 258 GLY A O 1
ATOM 2011 N N . GLY A 1 259 ? -2.606 39.082 -15.617 1.00 75.44 259 GLY A N 1
ATOM 2012 C CA . GLY A 1 259 ? -2.054 40.386 -15.257 1.00 75.44 259 GLY A CA 1
ATOM 2013 C C . GLY A 1 259 ? -0.837 40.749 -16.101 1.00 75.44 259 GLY A C 1
ATOM 2014 O O . GLY A 1 259 ? -0.384 39.954 -16.931 1.00 75.44 259 GLY A O 1
ATOM 2015 N N . ALA A 1 260 ? -0.310 41.960 -15.901 1.00 79.50 260 ALA A N 1
ATOM 2016 C CA . ALA A 1 260 ? 0.878 42.419 -16.612 1.00 79.50 260 ALA A CA 1
ATOM 2017 C C . ALA A 1 260 ? 2.078 41.501 -16.290 1.00 79.50 260 ALA A C 1
ATOM 2019 O O . ALA A 1 260 ? 2.342 41.220 -15.119 1.00 79.50 260 ALA A O 1
ATOM 2020 N N . PRO A 1 261 ? 2.800 41.004 -17.308 1.00 82.06 261 PRO A N 1
ATOM 2021 C CA . PRO A 1 261 ? 3.889 40.062 -17.099 1.00 82.06 261 PRO A CA 1
ATOM 2022 C C . PRO A 1 261 ? 5.059 40.721 -16.366 1.00 82.06 261 PRO A C 1
ATOM 2024 O O . PRO A 1 261 ? 5.508 41.803 -16.743 1.00 82.06 261 PRO A O 1
ATOM 2027 N N . MET A 1 262 ? 5.595 40.037 -15.357 1.00 77.44 262 MET A N 1
ATOM 2028 C CA . MET A 1 262 ? 6.714 40.544 -14.571 1.00 77.44 262 MET A CA 1
ATOM 2029 C C . MET A 1 262 ? 8.031 40.266 -15.297 1.00 77.44 262 MET A C 1
ATOM 2031 O O . MET A 1 262 ? 8.363 39.112 -15.561 1.00 77.44 262 MET A O 1
ATOM 2035 N N . THR A 1 263 ? 8.784 41.318 -15.627 1.00 87.50 263 THR A N 1
ATOM 2036 C CA . THR A 1 263 ? 10.092 41.207 -16.295 1.00 87.50 263 THR A CA 1
ATOM 2037 C C . THR A 1 263 ? 11.233 41.596 -15.363 1.00 87.50 263 THR A C 1
ATOM 2039 O O . THR A 1 263 ? 11.200 42.692 -14.792 1.00 87.50 263 THR A O 1
ATOM 2042 N N . LYS A 1 264 ? 12.257 40.743 -15.249 1.00 82.75 264 LYS A N 1
ATOM 2043 C CA . LYS A 1 264 ? 13.496 41.015 -14.499 1.00 82.75 264 LYS A CA 1
ATOM 2044 C C . LYS A 1 264 ? 14.730 40.532 -15.263 1.00 82.75 264 LYS A C 1
ATOM 2046 O O . LYS A 1 264 ? 14.671 39.524 -15.963 1.00 82.75 264 LYS A O 1
ATOM 2051 N N . THR A 1 265 ? 15.812 41.294 -15.161 1.00 85.50 265 THR A N 1
ATOM 2052 C CA . THR A 1 265 ? 17.115 41.025 -15.782 1.00 85.50 265 THR A CA 1
ATOM 2053 C C . THR A 1 265 ? 18.094 40.556 -14.712 1.00 85.50 265 THR A C 1
ATOM 2055 O O . THR A 1 265 ? 18.154 41.155 -13.639 1.00 85.50 265 THR A O 1
ATOM 2058 N N . PHE A 1 266 ? 18.824 39.480 -14.994 1.00 82.12 266 PHE A N 1
ATOM 2059 C CA . PHE A 1 266 ? 19.774 38.853 -14.077 1.00 82.12 266 PHE A CA 1
ATOM 2060 C C . PHE A 1 266 ? 21.130 38.658 -14.765 1.00 82.12 266 PHE A C 1
ATOM 2062 O O . PHE A 1 266 ? 21.147 38.274 -15.935 1.00 82.12 266 PHE A O 1
ATOM 2069 N N . PRO A 1 267 ? 22.256 38.902 -14.075 1.00 82.25 267 PRO A N 1
ATOM 2070 C CA . PRO A 1 267 ? 23.582 38.636 -14.624 1.00 82.25 267 PRO A CA 1
ATOM 2071 C C . PRO A 1 267 ? 23.824 37.126 -14.767 1.00 82.25 267 PRO A C 1
ATOM 2073 O O . PRO A 1 267 ? 23.352 36.335 -13.953 1.00 82.25 267 PRO A O 1
ATOM 2076 N N . SER A 1 268 ? 24.564 36.731 -15.801 1.00 70.69 268 SER A N 1
ATOM 2077 C CA . SER A 1 268 ? 24.855 35.331 -16.156 1.00 70.69 268 SER A CA 1
ATOM 2078 C C . SER A 1 268 ? 26.029 34.719 -15.375 1.00 70.69 268 SER A C 1
ATOM 2080 O O . SER A 1 268 ? 26.501 33.640 -15.729 1.00 70.69 268 SER A O 1
ATOM 2082 N N . ASP A 1 269 ? 26.536 35.412 -14.353 1.00 73.25 269 ASP A N 1
ATOM 2083 C CA . ASP A 1 269 ? 27.701 34.980 -13.582 1.00 73.25 269 ASP A CA 1
ATOM 2084 C C . ASP A 1 269 ? 27.300 33.892 -12.573 1.00 73.25 269 ASP A C 1
ATOM 2086 O O . ASP A 1 269 ? 26.457 34.112 -11.700 1.00 73.25 269 ASP A 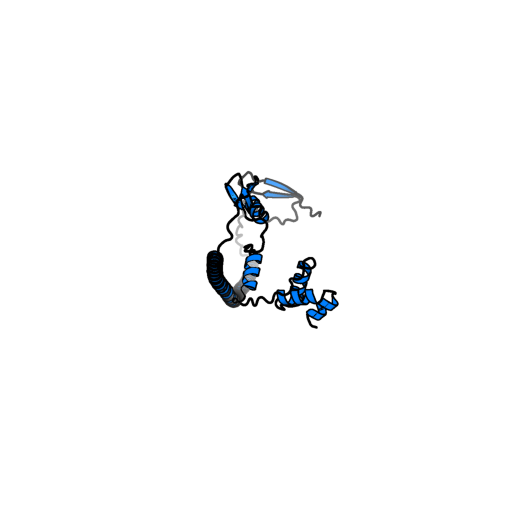O 1
ATOM 2090 N N . ASN A 1 270 ? 27.879 32.697 -12.707 1.00 63.59 270 ASN A N 1
ATOM 2091 C CA . ASN A 1 270 ? 27.607 31.557 -11.830 1.00 63.59 270 ASN A CA 1
ATOM 2092 C C . ASN A 1 270 ? 28.468 31.660 -10.563 1.00 63.59 270 ASN A C 1
ATOM 2094 O O . ASN A 1 270 ? 29.376 30.862 -10.341 1.00 63.59 270 ASN A O 1
ATOM 2098 N N . SER A 1 271 ? 28.199 32.694 -9.771 1.00 58.16 271 SER A N 1
ATOM 2099 C CA . SER A 1 271 ? 28.777 32.909 -8.447 1.00 58.16 271 SER A CA 1
ATOM 2100 C C . SER A 1 271 ? 27.762 32.467 -7.389 1.00 58.16 271 SER A C 1
ATOM 2102 O O . SER A 1 271 ? 26.962 33.261 -6.887 1.00 58.16 271 SER A O 1
ATOM 2104 N N . MET A 1 272 ? 27.771 31.163 -7.110 1.00 41.59 272 MET A N 1
ATOM 2105 C CA . MET A 1 272 ? 27.310 30.551 -5.860 1.00 41.59 272 MET A CA 1
ATOM 2106 C C . MET A 1 272 ? 28.291 29.462 -5.446 1.00 41.59 272 MET A C 1
ATOM 2108 O O . MET A 1 272 ? 28.717 28.692 -6.336 1.00 41.59 272 MET A O 1
#